Protein AF-A0A2W5KYT0-F1 (afdb_monomer_lite)

Organism: Sphingopyxis macrogoltabida (NCBI:txid33050)

Structure (mmCIF, N/CA/C/O backbone):
data_AF-A0A2W5KYT0-F1
#
_entry.id   AF-A0A2W5KYT0-F1
#
loop_
_atom_site.group_PDB
_atom_site.id
_atom_site.type_symbol
_atom_site.label_atom_id
_atom_site.label_alt_id
_atom_site.label_comp_id
_atom_site.label_asym_id
_atom_site.label_entity_id
_atom_site.label_seq_id
_atom_site.pdbx_PDB_ins_code
_atom_site.Cartn_x
_atom_site.Cartn_y
_atom_site.Cartn_z
_atom_site.occupancy
_atom_site.B_iso_or_equiv
_atom_site.auth_seq_id
_atom_site.auth_comp_id
_atom_site.auth_asym_id
_atom_site.auth_atom_id
_atom_site.pdbx_PDB_model_num
ATOM 1 N N . MET A 1 1 ? 26.209 -39.406 38.732 1.00 32.31 1 MET A N 1
ATOM 2 C CA . MET A 1 1 ? 27.009 -40.165 37.749 1.00 32.31 1 MET A CA 1
ATOM 3 C C . MET A 1 1 ? 26.852 -39.471 36.412 1.00 32.31 1 MET A C 1
ATOM 5 O O . MET A 1 1 ? 25.724 -39.213 36.021 1.00 32.31 1 MET A O 1
ATOM 9 N N . HIS A 1 2 ? 27.964 -39.077 35.798 1.00 31.48 2 HIS A N 1
ATOM 10 C CA . HIS A 1 2 ? 27.999 -38.388 34.511 1.00 31.48 2 HIS A CA 1
ATOM 11 C C . HIS A 1 2 ? 27.674 -39.370 33.378 1.00 31.48 2 HIS A C 1
ATOM 13 O O . HIS A 1 2 ? 28.417 -40.329 33.182 1.00 31.48 2 HIS A O 1
ATOM 19 N N . GLU A 1 3 ? 26.597 -39.130 32.629 1.00 31.33 3 GLU A N 1
ATOM 20 C CA . GLU A 1 3 ? 26.387 -39.776 31.331 1.00 31.33 3 GLU A CA 1
ATOM 21 C C . GLU A 1 3 ? 27.217 -39.036 30.278 1.00 31.33 3 GLU A C 1
ATOM 23 O O . GLU A 1 3 ? 27.096 -37.825 30.094 1.00 31.33 3 GLU A O 1
ATOM 28 N N . GLY A 1 4 ? 28.152 -39.772 29.680 1.00 30.05 4 GLY A N 1
ATOM 29 C CA . GLY A 1 4 ? 29.238 -39.238 28.872 1.00 30.05 4 GLY A CA 1
ATOM 30 C C . GLY A 1 4 ? 28.796 -38.673 27.525 1.00 30.05 4 GLY A C 1
ATOM 31 O O . GLY A 1 4 ? 28.046 -39.300 26.776 1.00 30.05 4 GLY A O 1
ATOM 32 N N . GLU A 1 5 ? 29.363 -37.516 27.182 1.00 26.97 5 GLU A N 1
ATOM 33 C CA . GLU A 1 5 ? 29.444 -37.039 25.805 1.00 26.97 5 GLU A CA 1
ATOM 34 C C . GLU A 1 5 ? 30.121 -38.104 24.928 1.00 26.97 5 GLU A C 1
ATOM 36 O O . GLU A 1 5 ? 31.304 -38.410 25.092 1.00 26.97 5 GLU A O 1
ATOM 41 N N . LYS A 1 6 ? 29.393 -38.647 23.950 1.00 28.86 6 LYS A N 1
ATOM 42 C CA . LYS A 1 6 ? 29.999 -39.381 22.834 1.00 28.86 6 LYS A CA 1
ATOM 43 C C . LYS A 1 6 ? 30.407 -38.368 21.767 1.00 28.86 6 LYS A C 1
ATOM 45 O O . LYS A 1 6 ? 29.551 -37.797 21.097 1.00 28.86 6 LYS A O 1
ATOM 50 N N . ARG A 1 7 ? 31.712 -38.148 21.605 1.00 27.16 7 ARG A N 1
ATOM 51 C CA . ARG A 1 7 ? 32.286 -37.346 20.513 1.00 27.16 7 ARG A CA 1
ATOM 52 C C . ARG A 1 7 ? 32.678 -38.271 19.360 1.00 27.16 7 ARG A C 1
ATOM 54 O O . ARG A 1 7 ? 33.435 -39.216 19.564 1.00 27.16 7 ARG A O 1
ATOM 61 N N . LEU A 1 8 ? 32.163 -38.003 18.160 1.00 29.39 8 LEU A N 1
ATOM 62 C CA . LEU A 1 8 ? 32.587 -38.662 16.923 1.00 29.39 8 LEU A CA 1
ATOM 63 C C . LEU A 1 8 ? 33.730 -37.846 16.304 1.00 29.39 8 LEU A C 1
ATOM 65 O O . LEU A 1 8 ? 33.532 -36.693 15.929 1.00 29.39 8 LEU A O 1
ATOM 69 N N . TYR A 1 9 ? 34.916 -38.442 16.201 1.00 25.81 9 TYR A N 1
ATOM 70 C CA . TYR A 1 9 ? 36.057 -37.861 15.493 1.00 25.81 9 TYR A CA 1
ATOM 71 C C . TYR A 1 9 ? 35.998 -38.255 14.013 1.00 25.81 9 TYR A C 1
ATOM 73 O O . TYR A 1 9 ? 35.858 -39.434 13.692 1.00 25.81 9 TYR A O 1
ATOM 81 N N . LEU A 1 10 ? 36.131 -37.283 13.109 1.00 26.09 10 LEU A N 1
ATOM 82 C CA . LEU A 1 10 ? 36.305 -37.536 11.678 1.00 26.09 10 LEU A CA 1
ATOM 83 C C . LEU A 1 10 ? 37.804 -37.537 11.344 1.00 26.09 10 LEU A C 1
ATOM 85 O O . LEU A 1 10 ? 38.502 -36.557 11.596 1.00 26.09 10 LEU A O 1
ATOM 89 N N . ARG A 1 11 ? 38.285 -38.656 10.791 1.00 25.59 11 ARG A N 1
ATOM 90 C CA . ARG A 1 11 ? 39.634 -38.840 10.233 1.00 25.59 11 ARG A CA 1
ATOM 91 C C . ARG A 1 11 ? 39.599 -38.516 8.734 1.00 25.59 11 ARG A C 1
ATOM 93 O O . ARG A 1 11 ? 38.620 -38.844 8.066 1.00 25.59 11 ARG A O 1
ATOM 100 N N . THR A 1 12 ? 40.644 -37.872 8.220 1.00 29.53 12 THR A N 1
ATOM 101 C CA . THR A 1 12 ? 40.813 -37.529 6.799 1.00 29.53 12 THR A CA 1
ATOM 102 C C . THR A 1 12 ? 41.016 -38.783 5.946 1.00 29.53 12 THR A C 1
ATOM 104 O O . THR A 1 12 ? 41.736 -39.701 6.337 1.00 29.53 12 THR A O 1
ATOM 107 N N . ALA A 1 13 ? 40.362 -38.829 4.786 1.00 31.38 13 ALA A N 1
ATOM 108 C CA . ALA A 1 13 ? 40.536 -39.883 3.798 1.00 31.38 13 ALA A CA 1
ATOM 109 C C . ALA A 1 13 ? 41.754 -39.561 2.925 1.00 31.38 13 ALA A C 1
ATOM 111 O O . ALA A 1 13 ? 41.618 -38.838 1.953 1.00 31.38 13 ALA A O 1
ATOM 112 N N . ASP A 1 14 ? 42.914 -40.091 3.305 1.00 40.00 14 ASP A N 1
ATOM 113 C CA . ASP A 1 14 ? 44.027 -40.399 2.401 1.00 40.00 14 ASP A CA 1
ATOM 114 C C . ASP A 1 14 ? 44.717 -41.666 2.932 1.00 40.00 14 ASP A C 1
ATOM 116 O O . ASP A 1 14 ? 45.727 -41.612 3.631 1.00 40.00 14 ASP A O 1
ATOM 120 N N . ALA A 1 15 ? 44.111 -42.828 2.677 1.00 29.52 15 ALA A N 1
ATOM 121 C CA . ALA A 1 15 ? 44.774 -44.132 2.743 1.00 29.52 15 ALA A CA 1
ATOM 122 C C . ALA A 1 15 ? 43.960 -45.165 1.936 1.00 29.52 15 ALA A C 1
ATOM 124 O O . ALA A 1 15 ? 42.730 -45.164 2.036 1.00 29.52 15 ALA A O 1
ATOM 125 N N . PRO A 1 16 ? 44.605 -46.029 1.131 1.00 30.41 16 PRO A N 1
ATOM 126 C CA . PRO A 1 16 ? 43.914 -46.993 0.285 1.00 30.41 16 PRO A CA 1
ATOM 127 C C . PRO A 1 16 ? 43.321 -48.155 1.093 1.00 30.41 16 PRO A C 1
ATOM 129 O O . PRO A 1 16 ? 43.806 -48.518 2.164 1.00 30.41 16 PRO A O 1
ATOM 132 N N . PHE A 1 17 ? 42.253 -48.714 0.526 1.00 27.66 17 PHE A N 1
ATOM 133 C CA . PHE A 1 17 ? 41.455 -49.843 1.005 1.00 27.66 17 PHE A CA 1
ATOM 134 C C . PHE A 1 17 ? 42.296 -51.080 1.370 1.00 27.66 17 PHE A C 1
ATOM 136 O O . PHE A 1 17 ? 43.149 -51.498 0.590 1.00 27.66 17 PHE A O 1
ATOM 143 N N . TYR A 1 18 ? 41.948 -51.728 2.485 1.00 27.05 18 TYR A N 1
ATOM 144 C CA . TYR A 1 18 ? 41.987 -53.186 2.605 1.00 27.05 18 TYR A CA 1
ATOM 145 C C . TYR A 1 18 ? 40.593 -53.652 3.032 1.00 27.05 18 TYR A C 1
ATOM 147 O O . TYR A 1 18 ? 40.030 -53.156 4.007 1.00 27.05 18 TYR A O 1
ATOM 155 N N . GLU A 1 19 ? 40.034 -54.544 2.222 1.00 33.62 19 GLU A N 1
ATOM 156 C CA . GLU A 1 19 ? 38.823 -55.318 2.475 1.00 33.62 19 GLU A CA 1
ATOM 157 C C . GLU A 1 19 ? 39.020 -56.188 3.724 1.00 33.62 19 GLU A C 1
ATOM 159 O O . GLU A 1 19 ? 40.029 -56.884 3.820 1.00 33.62 19 GLU A O 1
ATOM 164 N N . ASP A 1 20 ? 38.049 -56.201 4.638 1.00 28.62 20 ASP A N 1
ATOM 165 C CA . ASP A 1 20 ? 37.753 -57.428 5.375 1.00 28.62 20 ASP A CA 1
ATOM 166 C C . ASP A 1 20 ? 36.258 -57.512 5.698 1.00 28.62 20 ASP A C 1
ATOM 168 O O . ASP A 1 20 ? 35.606 -56.524 6.052 1.00 28.62 20 ASP A O 1
ATOM 172 N N . GLN A 1 21 ? 35.721 -58.703 5.467 1.00 32.75 21 GLN A N 1
ATOM 173 C CA . GLN A 1 21 ? 34.308 -59.040 5.491 1.00 32.75 21 GLN A CA 1
ATOM 174 C C . GLN A 1 21 ? 33.779 -59.195 6.920 1.00 32.75 21 GLN A C 1
ATOM 176 O O . GLN A 1 21 ? 34.480 -59.624 7.832 1.00 32.75 21 GLN A O 1
ATOM 181 N N . GLY A 1 22 ? 32.483 -58.933 7.085 1.00 27.25 22 GLY A N 1
ATOM 182 C CA . GLY A 1 22 ? 31.738 -59.290 8.286 1.00 27.25 22 GLY A CA 1
ATOM 183 C C . GLY A 1 22 ? 30.246 -59.034 8.112 1.00 27.25 22 GLY A C 1
ATOM 184 O O . GLY A 1 22 ? 29.781 -57.924 8.351 1.00 27.25 22 GLY A O 1
ATOM 185 N N . ASP A 1 23 ? 29.538 -60.074 7.665 1.00 30.06 23 ASP A N 1
ATOM 186 C CA . ASP A 1 23 ? 28.097 -60.347 7.818 1.00 30.06 23 ASP A CA 1
ATOM 187 C C . ASP A 1 23 ? 27.437 -59.650 9.032 1.00 30.06 23 ASP A C 1
ATOM 189 O O . ASP A 1 23 ? 28.045 -59.514 10.087 1.00 30.06 23 ASP A O 1
ATOM 193 N N . ALA A 1 24 ? 26.160 -59.274 9.075 1.00 29.91 24 ALA A N 1
ATOM 194 C CA . ALA A 1 24 ? 25.013 -59.407 8.192 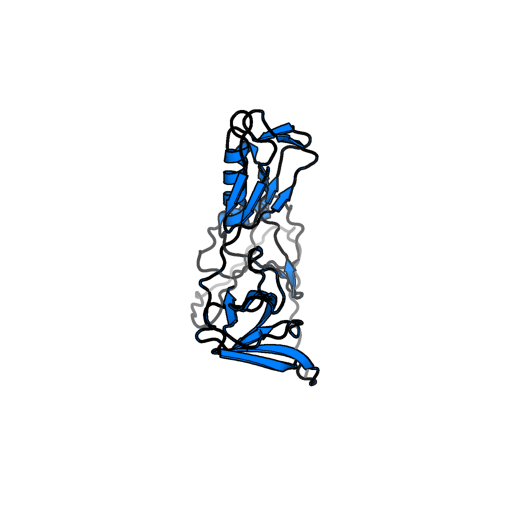1.00 29.91 24 ALA A CA 1
ATOM 195 C C . ALA A 1 24 ? 23.853 -58.599 8.828 1.00 29.91 24 ALA A C 1
ATOM 197 O O . ALA A 1 24 ? 23.918 -58.185 9.985 1.00 29.91 24 ALA A O 1
ATOM 198 N N . ALA A 1 25 ? 22.745 -58.524 8.089 1.00 26.77 25 ALA A N 1
ATOM 199 C CA . ALA A 1 25 ? 21.367 -58.473 8.592 1.00 26.77 25 ALA A CA 1
ATOM 200 C C . ALA A 1 25 ? 20.671 -57.105 8.812 1.00 26.77 25 ALA A C 1
ATOM 202 O O . ALA A 1 25 ? 20.792 -56.440 9.835 1.00 26.77 25 ALA A O 1
ATOM 203 N N . ALA A 1 26 ? 19.753 -56.870 7.865 1.00 26.73 26 ALA A N 1
ATOM 204 C CA . ALA A 1 26 ? 18.414 -56.282 7.981 1.00 26.73 26 ALA A CA 1
ATOM 205 C C . ALA A 1 26 ? 18.235 -54.743 7.907 1.00 26.73 26 ALA A C 1
ATOM 207 O O . ALA A 1 26 ? 18.820 -53.992 8.686 1.00 26.73 26 ALA A O 1
ATOM 208 N N . PRO A 1 27 ? 17.331 -54.257 7.022 1.00 29.00 27 PRO A N 1
ATOM 209 C CA . PRO A 1 27 ? 16.910 -52.862 7.002 1.00 29.00 27 PRO A CA 1
ATOM 210 C C . PRO A 1 27 ? 16.001 -52.580 8.203 1.00 29.00 27 PRO A C 1
ATOM 212 O O . PRO A 1 27 ? 14.931 -53.174 8.351 1.00 29.00 27 PRO A O 1
ATOM 215 N N . VAL A 1 28 ? 16.403 -51.644 9.062 1.00 26.00 28 VAL A N 1
ATOM 216 C CA . VAL A 1 28 ? 15.528 -51.134 10.121 1.00 26.00 28 VAL A CA 1
ATOM 217 C C . VAL A 1 28 ? 14.474 -50.243 9.474 1.00 26.00 28 VAL A C 1
ATOM 219 O O . VAL A 1 28 ? 14.723 -49.083 9.158 1.00 26.00 28 VAL A O 1
ATOM 222 N N . ASN A 1 29 ? 13.281 -50.797 9.279 1.00 32.94 29 ASN A N 1
ATOM 223 C CA . ASN A 1 29 ? 12.092 -50.035 8.933 1.00 32.94 29 ASN A CA 1
ATOM 224 C C . ASN A 1 29 ? 11.330 -49.720 10.229 1.00 32.94 29 ASN A C 1
ATOM 226 O O . ASN A 1 29 ? 10.859 -50.634 10.905 1.00 32.94 29 ASN A O 1
ATOM 230 N N . LYS A 1 30 ? 11.218 -48.438 10.594 1.00 27.50 30 LYS A N 1
ATOM 231 C CA . LYS A 1 30 ? 10.297 -47.958 11.636 1.00 27.50 30 LYS A CA 1
ATOM 232 C C . LYS A 1 30 ? 9.805 -46.551 11.298 1.00 27.50 30 LYS A C 1
ATOM 234 O O . LYS A 1 30 ? 10.481 -45.556 11.539 1.00 27.50 30 LYS A O 1
ATOM 239 N N . SER A 1 31 ? 8.582 -46.481 10.783 1.00 30.78 31 SER A N 1
ATOM 240 C CA . SER A 1 31 ? 7.698 -45.328 10.952 1.00 30.78 31 SER A CA 1
ATOM 241 C C . SER A 1 31 ? 7.376 -45.142 12.441 1.00 30.78 31 SER A C 1
ATOM 243 O O . SER A 1 31 ? 7.154 -46.144 13.117 1.00 30.78 31 SER A O 1
ATOM 245 N N . THR A 1 32 ? 7.337 -43.912 12.969 1.00 26.42 32 THR A N 1
ATOM 246 C CA . THR A 1 32 ? 6.133 -43.184 13.456 1.00 26.42 32 THR A CA 1
ATOM 247 C C . THR A 1 32 ? 6.561 -41.838 14.094 1.00 26.42 32 THR A C 1
ATOM 249 O O . THR A 1 32 ? 7.476 -41.811 14.905 1.00 26.42 32 THR A O 1
ATOM 252 N N . PHE A 1 33 ? 5.849 -40.757 13.740 1.00 22.47 33 PHE A N 1
ATOM 253 C CA . PHE A 1 33 ? 5.864 -39.370 14.259 1.00 22.47 33 PHE A CA 1
ATOM 254 C C . PHE A 1 33 ? 7.103 -38.462 14.073 1.00 22.47 33 PHE A C 1
ATOM 256 O O . PHE A 1 33 ? 8.128 -38.609 14.723 1.00 22.47 33 PHE A O 1
ATOM 263 N N . GLY A 1 34 ? 6.879 -37.377 13.310 1.00 26.47 34 GLY A N 1
ATOM 264 C CA . GLY A 1 34 ? 7.325 -36.027 13.679 1.00 26.47 34 GLY A CA 1
ATOM 265 C C . GLY A 1 34 ? 8.578 -35.483 12.989 1.00 26.47 34 GLY A C 1
ATOM 266 O O . GLY A 1 34 ? 9.646 -35.468 13.581 1.00 26.47 34 GLY A O 1
ATOM 267 N N . THR A 1 35 ? 8.406 -34.864 11.816 1.00 32.81 35 THR A N 1
ATOM 268 C CA . THR A 1 35 ? 9.432 -34.073 11.095 1.00 32.81 35 THR A CA 1
ATOM 269 C C . THR A 1 35 ? 10.589 -34.917 10.543 1.00 32.81 35 THR A C 1
ATOM 271 O O . THR A 1 35 ? 11.544 -35.235 11.242 1.00 32.81 35 THR A O 1
ATOM 274 N N . GLN A 1 36 ? 10.526 -35.258 9.255 1.00 29.00 36 GLN A N 1
ATOM 275 C CA . GLN A 1 36 ? 11.673 -35.837 8.554 1.00 29.00 36 GLN A CA 1
ATOM 276 C C . GLN A 1 36 ? 12.755 -34.761 8.394 1.00 29.00 36 GLN A C 1
ATOM 278 O O . GLN A 1 36 ? 12.530 -33.740 7.746 1.00 29.00 36 GLN A O 1
ATOM 283 N N . TYR A 1 37 ? 13.918 -34.982 9.004 1.00 32.19 37 TYR A N 1
ATOM 284 C CA . TYR A 1 37 ? 15.132 -34.220 8.731 1.00 32.19 37 TYR A CA 1
ATOM 285 C C . TYR A 1 37 ? 15.967 -35.015 7.729 1.00 32.19 37 TYR A C 1
ATOM 287 O O . TYR A 1 37 ? 16.336 -36.158 8.000 1.00 32.19 37 TYR A O 1
ATOM 295 N N . LEU A 1 38 ? 16.246 -34.429 6.565 1.00 33.97 38 LEU A N 1
ATOM 296 C CA . LEU A 1 38 ? 17.167 -35.014 5.596 1.00 33.97 38 LEU A CA 1
ATOM 297 C C . LEU A 1 38 ? 18.594 -34.591 5.969 1.00 33.97 38 LEU A C 1
ATOM 299 O O . LEU A 1 38 ? 18.899 -33.400 5.981 1.00 33.97 38 LEU A O 1
ATOM 303 N N . TYR A 1 39 ? 19.462 -35.557 6.259 1.00 30.97 39 TYR A N 1
ATOM 304 C CA . TYR A 1 39 ? 20.903 -35.344 6.383 1.00 30.97 39 TYR A CA 1
ATOM 305 C C . TYR A 1 39 ? 21.570 -35.962 5.150 1.00 30.97 39 TYR A C 1
ATOM 307 O O . TYR A 1 39 ? 21.605 -37.185 5.033 1.00 30.97 39 TYR A O 1
ATOM 315 N N . SER A 1 40 ? 22.077 -35.153 4.213 1.00 33.00 40 SER A N 1
ATOM 316 C CA . SER A 1 40 ? 22.863 -35.659 3.075 1.00 33.00 40 SER A CA 1
ATOM 317 C C . SER A 1 40 ? 24.342 -35.302 3.225 1.00 33.00 40 SER A C 1
ATOM 319 O O . SER A 1 40 ? 24.689 -34.139 3.420 1.00 33.00 40 SER A O 1
ATOM 321 N N . ARG A 1 41 ? 25.211 -36.316 3.116 1.00 34.38 41 ARG A N 1
ATOM 322 C CA . ARG A 1 41 ? 26.685 -36.240 3.184 1.00 34.38 41 ARG A CA 1
ATOM 323 C C . ARG A 1 41 ? 27.339 -36.181 1.790 1.00 34.38 41 ARG A C 1
ATOM 325 O O . ARG A 1 41 ? 28.524 -36.451 1.658 1.00 34.38 41 ARG A O 1
ATOM 332 N N . GLU A 1 42 ? 26.584 -35.859 0.747 1.00 29.39 42 GLU A N 1
ATOM 333 C CA . GLU A 1 42 ? 27.080 -35.863 -0.632 1.00 29.39 42 GLU A CA 1
ATOM 334 C C . GLU A 1 42 ? 26.910 -34.482 -1.256 1.00 29.39 42 GLU A C 1
ATOM 336 O O . GLU A 1 42 ? 25.901 -33.809 -1.031 1.00 29.39 42 GLU A O 1
ATOM 341 N N . THR A 1 43 ? 27.923 -34.064 -2.014 1.00 32.69 43 THR A N 1
ATOM 342 C CA . THR A 1 43 ? 27.903 -32.913 -2.917 1.00 32.69 43 THR A CA 1
ATOM 343 C C . THR A 1 43 ? 26.581 -32.936 -3.677 1.00 32.69 43 THR A C 1
ATOM 345 O O . THR A 1 43 ? 26.276 -33.928 -4.336 1.00 32.69 43 THR A O 1
ATOM 348 N N . ALA A 1 44 ? 25.753 -31.903 -3.517 1.00 33.69 44 ALA A N 1
ATOM 349 C CA . ALA A 1 44 ? 24.377 -31.892 -4.002 1.00 33.69 44 ALA A CA 1
ATOM 350 C C . ALA A 1 44 ? 24.314 -31.748 -5.533 1.00 33.69 44 ALA A C 1
ATOM 352 O O . ALA A 1 44 ? 23.872 -30.730 -6.054 1.00 33.69 44 ALA A O 1
ATOM 353 N N . SER A 1 45 ? 24.729 -32.775 -6.271 1.00 28.39 45 SER A N 1
ATOM 354 C CA . SER A 1 45 ? 24.382 -32.930 -7.676 1.00 28.39 45 SER A CA 1
ATOM 355 C C . SER A 1 45 ? 23.010 -33.611 -7.775 1.00 28.39 45 SER A C 1
ATOM 357 O O . SER A 1 45 ? 22.841 -34.817 -7.617 1.00 28.39 45 SER A O 1
ATOM 359 N N . SER A 1 46 ? 21.984 -32.800 -8.038 1.00 31.64 46 SER A N 1
ATOM 360 C CA . SER A 1 46 ? 20.705 -33.215 -8.642 1.00 31.64 46 SER A CA 1
ATOM 361 C 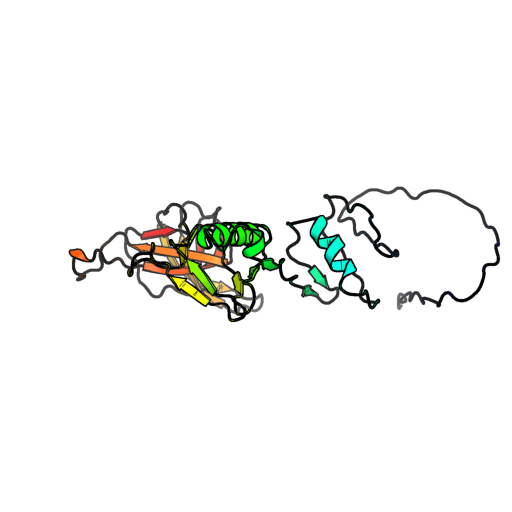C . SER A 1 46 ? 19.908 -34.362 -7.985 1.00 31.64 46 SER A C 1
ATOM 363 O O . SER A 1 46 ? 19.314 -35.175 -8.691 1.00 31.64 46 SER A O 1
ATOM 365 N N . ARG A 1 47 ? 19.795 -34.434 -6.652 1.00 32.91 47 ARG A N 1
ATOM 366 C CA . ARG A 1 47 ? 18.706 -35.228 -6.045 1.00 32.91 47 ARG A CA 1
ATOM 367 C C . ARG A 1 47 ? 17.450 -34.374 -5.906 1.00 32.91 47 ARG A C 1
ATOM 369 O O . ARG A 1 47 ? 17.467 -33.356 -5.222 1.00 32.91 47 ARG A O 1
ATOM 376 N N . ALA A 1 48 ? 16.370 -34.808 -6.555 1.00 32.72 48 ALA A N 1
ATOM 377 C CA . ALA A 1 48 ? 15.037 -34.238 -6.407 1.00 32.72 48 ALA A CA 1
ATOM 378 C C . ALA A 1 48 ? 14.640 -34.241 -4.921 1.00 32.72 48 ALA A C 1
ATOM 380 O O . ALA A 1 48 ? 14.462 -35.298 -4.316 1.00 32.72 48 ALA A O 1
ATOM 381 N N . ILE A 1 49 ? 14.562 -33.051 -4.326 1.00 39.44 49 ILE A N 1
ATOM 382 C CA . ILE A 1 49 ? 14.068 -32.863 -2.963 1.00 39.44 49 ILE A CA 1
ATOM 383 C C . ILE A 1 49 ? 12.544 -32.939 -3.042 1.00 39.44 49 ILE A C 1
ATOM 385 O O . ILE A 1 49 ? 11.921 -32.203 -3.805 1.00 39.44 49 ILE A O 1
ATOM 389 N N . ASP A 1 50 ? 11.951 -33.856 -2.282 1.00 37.50 50 ASP A N 1
ATOM 390 C CA . ASP A 1 50 ? 10.503 -34.028 -2.211 1.00 37.50 50 ASP A CA 1
ATOM 391 C C . ASP A 1 50 ? 9.816 -32.727 -1.750 1.00 37.50 50 ASP A C 1
ATOM 393 O O . ASP A 1 50 ? 10.188 -32.124 -0.741 1.00 37.50 50 ASP A O 1
ATOM 397 N N . SER A 1 51 ? 8.772 -32.331 -2.480 1.00 39.34 51 SER A N 1
ATOM 398 C CA . SER A 1 51 ? 7.846 -31.232 -2.173 1.00 39.34 51 SER A CA 1
ATOM 399 C C . SER A 1 51 ? 7.249 -31.254 -0.753 1.00 39.34 51 SER A C 1
ATOM 401 O O . SER A 1 51 ? 6.754 -30.232 -0.275 1.00 39.34 51 SER A O 1
ATOM 403 N N . SER A 1 52 ? 7.292 -32.396 -0.059 1.00 35.56 52 SER A N 1
ATOM 404 C CA . SER A 1 52 ? 6.825 -32.551 1.322 1.00 35.56 52 SER A CA 1
ATOM 405 C C . SER A 1 52 ? 7.802 -32.013 2.387 1.00 35.56 52 SER A C 1
ATOM 407 O O . SER A 1 52 ? 7.417 -31.823 3.549 1.00 35.56 52 SER A O 1
ATOM 409 N N . ILE A 1 53 ? 9.056 -31.722 2.018 1.00 40.91 53 ILE A N 1
ATOM 410 C CA . ILE A 1 53 ? 10.116 -31.314 2.948 1.00 40.91 53 ILE A CA 1
ATOM 411 C C . ILE A 1 53 ? 9.974 -29.829 3.307 1.00 40.91 53 ILE A C 1
ATOM 413 O O . ILE A 1 53 ? 10.190 -28.932 2.498 1.00 40.91 53 ILE A O 1
ATOM 417 N N . LYS A 1 54 ? 9.642 -29.553 4.575 1.00 34.72 54 LYS A N 1
ATOM 418 C CA . LYS A 1 54 ? 9.406 -28.187 5.088 1.00 34.72 54 LYS A CA 1
ATOM 419 C C . LYS A 1 54 ? 10.642 -27.495 5.674 1.00 34.72 54 LYS A C 1
ATOM 421 O O . LYS A 1 54 ? 10.566 -26.306 5.983 1.00 34.72 54 LYS A O 1
ATOM 426 N N . ARG A 1 55 ? 11.742 -28.218 5.920 1.00 35.38 55 ARG A N 1
ATOM 427 C CA . ARG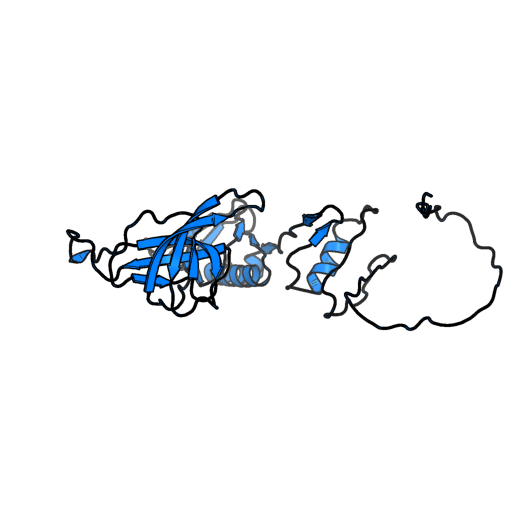 A 1 55 ? 12.967 -27.690 6.554 1.00 35.38 55 ARG A CA 1
ATOM 428 C C . ARG A 1 55 ? 14.206 -28.433 6.055 1.00 35.38 55 ARG A C 1
ATOM 430 O O . ARG A 1 55 ? 14.230 -29.658 6.089 1.00 35.38 55 ARG A O 1
ATOM 437 N N . VAL A 1 56 ? 15.242 -27.685 5.679 1.00 39.06 56 VAL A N 1
ATOM 438 C CA . VAL A 1 56 ? 16.583 -28.203 5.368 1.00 39.06 56 VAL A CA 1
ATOM 439 C C . VAL A 1 56 ? 17.543 -27.663 6.424 1.00 39.06 56 VAL A C 1
ATOM 441 O O . VAL A 1 56 ? 17.598 -26.451 6.640 1.00 39.06 56 VAL A O 1
ATOM 444 N N . LEU A 1 57 ? 18.258 -28.550 7.119 1.00 37.03 57 LEU A N 1
ATOM 445 C CA . LEU A 1 57 ? 19.287 -28.169 8.087 1.00 37.03 57 LEU A CA 1
ATOM 446 C C . LEU A 1 57 ? 20.648 -28.209 7.383 1.00 37.03 57 LEU A C 1
ATOM 448 O O . LEU A 1 57 ? 21.089 -29.273 6.956 1.00 37.03 57 LEU A O 1
ATOM 452 N N . LEU A 1 58 ? 21.311 -27.059 7.261 1.00 38.88 58 LEU A N 1
ATOM 453 C CA . LEU A 1 58 ? 22.689 -26.987 6.778 1.00 38.88 58 LEU A CA 1
ATOM 454 C C . LEU A 1 58 ? 23.619 -26.983 7.993 1.00 38.88 58 LEU A C 1
ATOM 456 O O . LEU A 1 58 ? 23.527 -26.100 8.846 1.00 38.88 58 LEU A O 1
ATOM 460 N N . THR A 1 59 ? 24.482 -27.991 8.098 1.00 34.25 59 THR A N 1
ATOM 461 C CA . THR A 1 59 ? 25.462 -28.092 9.188 1.00 34.25 59 THR A CA 1
ATOM 462 C C . THR A 1 59 ? 26.712 -27.303 8.797 1.00 34.25 59 THR A C 1
ATOM 464 O O . THR A 1 59 ? 27.313 -27.586 7.762 1.00 34.25 59 THR A O 1
ATOM 467 N N . GLU A 1 60 ? 27.087 -26.296 9.591 1.00 32.03 60 GLU A N 1
ATOM 468 C CA . GLU A 1 60 ? 28.298 -25.496 9.369 1.00 32.03 60 GLU A CA 1
ATOM 469 C C . GLU A 1 60 ? 29.542 -26.387 9.483 1.00 32.03 60 GLU A C 1
ATOM 471 O O . GLU A 1 60 ? 29.778 -27.022 10.510 1.00 32.03 60 GLU A O 1
ATOM 476 N N . GLY A 1 61 ? 30.330 -26.449 8.410 1.00 28.14 61 GLY A N 1
ATOM 477 C CA . GLY A 1 61 ? 31.565 -27.233 8.392 1.00 28.14 61 GLY A CA 1
ATOM 478 C C . GLY A 1 61 ? 32.330 -27.263 7.070 1.00 28.14 61 GLY A C 1
ATOM 479 O O . GLY A 1 61 ? 33.432 -27.796 7.049 1.00 28.14 61 GLY A O 1
ATOM 480 N N . PHE A 1 62 ? 31.810 -26.687 5.980 1.00 29.78 62 PHE A N 1
ATOM 481 C CA . PHE A 1 62 ? 32.491 -26.728 4.684 1.00 29.78 62 PHE A CA 1
ATOM 482 C C . PHE A 1 62 ? 32.458 -25.373 3.969 1.00 29.78 62 PHE A C 1
ATOM 484 O O . PHE A 1 62 ? 31.408 -24.726 3.955 1.00 29.78 62 PHE A O 1
ATOM 491 N N . PRO A 1 63 ? 33.569 -24.949 3.335 1.00 32.12 63 PRO A N 1
ATOM 492 C CA . PRO A 1 63 ? 33.558 -23.847 2.390 1.00 32.12 63 PRO A CA 1
ATOM 493 C C . PRO A 1 63 ? 32.908 -24.355 1.098 1.00 32.12 63 PRO A C 1
ATOM 495 O O . PRO A 1 63 ? 33.587 -24.774 0.165 1.00 32.12 63 PRO A O 1
ATOM 498 N N . ALA A 1 64 ? 31.577 -24.399 1.060 1.00 34.59 64 ALA A N 1
ATOM 499 C CA . ALA A 1 64 ? 30.876 -24.597 -0.198 1.00 34.59 64 ALA A CA 1
ATOM 500 C C . ALA A 1 64 ? 31.058 -23.325 -1.036 1.00 34.59 64 ALA A C 1
ATOM 502 O O . ALA A 1 64 ? 30.746 -22.226 -0.576 1.00 34.59 64 ALA A O 1
ATOM 503 N N . TYR A 1 65 ? 31.601 -23.477 -2.244 1.00 30.91 65 TYR A N 1
ATOM 504 C CA . TYR A 1 65 ? 31.622 -22.414 -3.242 1.00 30.91 65 TYR A CA 1
ATOM 505 C C . TYR A 1 65 ? 30.186 -21.910 -3.450 1.00 30.91 65 TYR A C 1
ATOM 507 O O . TYR A 1 65 ? 29.266 -22.682 -3.724 1.00 30.91 65 TYR A O 1
ATOM 515 N N . TYR A 1 66 ? 30.005 -20.608 -3.238 1.00 34.50 66 TYR A N 1
ATOM 516 C CA . TYR A 1 66 ? 28.713 -19.956 -3.017 1.00 34.50 66 TYR A CA 1
ATOM 517 C C . TYR A 1 66 ? 27.773 -19.956 -4.239 1.00 34.50 66 TYR A C 1
ATOM 519 O O . TYR A 1 66 ? 26.579 -19.705 -4.073 1.00 34.50 66 TYR A O 1
ATOM 527 N N . ASP A 1 67 ? 28.270 -20.290 -5.432 1.00 30.83 67 ASP A N 1
ATOM 528 C CA . ASP A 1 67 ? 27.498 -20.211 -6.679 1.00 30.83 67 ASP A CA 1
ATOM 529 C C . ASP A 1 67 ? 26.639 -21.459 -6.960 1.00 30.83 67 ASP A C 1
ATOM 531 O O . ASP A 1 67 ? 25.536 -21.345 -7.497 1.00 30.83 67 ASP A O 1
ATOM 535 N N . GLU A 1 68 ? 27.063 -22.657 -6.543 1.00 31.48 68 GLU A N 1
ATOM 536 C CA . GLU A 1 68 ? 26.332 -23.893 -6.876 1.00 31.48 68 GLU A CA 1
ATOM 537 C C . GLU A 1 68 ? 25.162 -24.171 -5.920 1.00 31.48 68 GLU A C 1
ATOM 539 O O . GLU A 1 68 ? 24.088 -24.594 -6.357 1.00 31.48 68 GLU A O 1
ATOM 544 N N . VAL A 1 69 ? 25.308 -23.847 -4.629 1.00 33.75 69 VAL A N 1
ATOM 545 C CA . VAL A 1 69 ? 24.252 -24.050 -3.613 1.00 33.75 69 VAL A CA 1
ATOM 546 C C . VAL A 1 69 ? 23.065 -23.106 -3.833 1.00 33.75 69 VAL A C 1
ATOM 548 O O . VAL A 1 69 ? 21.922 -23.484 -3.574 1.00 33.75 69 VAL A O 1
ATOM 551 N N . GLY A 1 70 ? 23.309 -21.903 -4.366 1.00 34.22 70 GLY A N 1
ATOM 552 C CA . GLY A 1 70 ? 22.245 -20.973 -4.743 1.00 34.22 70 GLY A CA 1
ATOM 553 C C . GLY A 1 70 ? 21.322 -21.580 -5.800 1.00 34.22 70 GLY A C 1
ATOM 554 O O . GLY A 1 70 ? 20.107 -21.618 -5.611 1.00 34.22 70 GLY A O 1
ATOM 555 N N . SER A 1 71 ? 21.893 -22.133 -6.873 1.00 33.50 71 SER A N 1
ATOM 556 C CA . SER A 1 71 ? 21.134 -22.633 -8.029 1.00 33.50 71 SER A CA 1
ATOM 557 C C . SER A 1 71 ? 20.190 -23.805 -7.710 1.00 33.50 71 SER A C 1
ATOM 559 O O . SER A 1 71 ? 19.076 -23.863 -8.236 1.00 33.50 71 SER A O 1
ATOM 561 N N . VAL A 1 72 ? 20.582 -24.707 -6.800 1.00 35.75 72 VAL A N 1
ATOM 562 C CA . VAL A 1 72 ? 19.779 -25.888 -6.430 1.00 35.75 72 VAL A CA 1
ATOM 563 C C . VAL A 1 72 ? 18.577 -25.508 -5.553 1.00 35.75 72 VAL A C 1
ATOM 565 O O . VAL A 1 72 ? 17.532 -26.150 -5.629 1.00 35.75 72 VAL A O 1
ATOM 568 N N . ILE A 1 73 ? 18.678 -24.434 -4.762 1.00 38.50 73 ILE A N 1
ATOM 569 C CA . ILE A 1 73 ? 17.599 -23.978 -3.869 1.00 38.50 73 ILE A CA 1
ATOM 570 C C . ILE A 1 73 ? 16.556 -23.140 -4.629 1.00 38.50 73 ILE A C 1
ATOM 572 O O . ILE A 1 73 ? 15.364 -23.244 -4.333 1.00 38.50 73 ILE A O 1
ATOM 576 N N . TYR A 1 74 ? 16.965 -22.370 -5.646 1.00 35.19 74 TYR A N 1
ATOM 577 C CA . TYR A 1 74 ? 16.043 -21.546 -6.445 1.00 35.19 74 TYR A CA 1
ATOM 578 C C . TYR A 1 74 ? 15.034 -22.363 -7.266 1.00 35.19 74 TYR A C 1
ATOM 580 O O . TYR A 1 74 ? 13.900 -21.922 -7.435 1.00 35.19 74 TYR A O 1
ATOM 588 N N . ASN A 1 75 ? 15.410 -23.555 -7.742 1.00 36.56 75 ASN A N 1
ATOM 589 C CA . ASN A 1 75 ? 14.552 -24.356 -8.625 1.00 36.56 75 ASN A CA 1
ATOM 590 C C . ASN A 1 75 ? 13.494 -25.200 -7.901 1.00 36.56 75 ASN A C 1
ATOM 592 O O . ASN A 1 75 ? 12.654 -25.796 -8.574 1.00 36.56 75 ASN A O 1
ATOM 596 N N . LEU A 1 76 ? 13.516 -25.283 -6.564 1.00 36.06 76 LEU A N 1
ATOM 597 C CA . LEU A 1 76 ? 12.682 -26.255 -5.851 1.00 36.06 76 LEU A CA 1
ATOM 598 C C . LEU A 1 76 ? 11.515 -25.676 -5.045 1.00 36.06 76 LEU A C 1
ATOM 600 O O . LEU A 1 76 ? 10.503 -26.363 -4.980 1.00 36.06 76 LEU A O 1
ATOM 604 N N . LEU A 1 77 ? 11.541 -24.454 -4.496 1.00 37.94 77 LEU A N 1
ATOM 605 C CA . LEU A 1 77 ? 10.404 -23.949 -3.696 1.00 37.94 77 LEU A CA 1
ATOM 606 C C . LEU A 1 77 ? 10.324 -22.400 -3.664 1.00 37.94 77 LEU A C 1
ATOM 608 O O . LEU A 1 77 ? 11.099 -21.783 -2.935 1.00 37.94 77 LEU A O 1
ATOM 612 N N . PRO A 1 78 ? 9.330 -21.744 -4.305 1.00 42.97 78 PRO A N 1
ATOM 613 C CA . PRO A 1 78 ? 9.044 -20.313 -4.090 1.00 42.97 78 PRO A CA 1
ATOM 614 C C . PRO A 1 78 ? 8.476 -19.993 -2.687 1.00 42.97 78 PRO A C 1
ATOM 616 O O . PRO A 1 78 ? 8.179 -18.844 -2.371 1.00 42.97 78 PRO A O 1
ATOM 619 N N . THR A 1 79 ? 8.308 -20.995 -1.818 1.00 39.34 79 THR A N 1
ATOM 620 C CA . THR A 1 79 ? 7.590 -20.895 -0.534 1.00 39.34 79 THR A CA 1
ATOM 621 C C . THR A 1 79 ? 8.476 -20.925 0.717 1.00 39.34 79 THR A C 1
ATOM 623 O O . THR A 1 79 ? 7.976 -20.678 1.818 1.00 39.34 79 THR A O 1
ATOM 626 N N . LEU A 1 80 ? 9.788 -21.171 0.607 1.00 39.62 80 LEU A N 1
ATOM 627 C CA . LEU A 1 80 ? 10.694 -21.172 1.764 1.00 39.62 80 LEU A CA 1
ATOM 628 C C . LEU A 1 80 ? 11.216 -19.760 2.068 1.00 39.62 80 LEU A C 1
ATOM 630 O O . LEU A 1 80 ? 12.176 -19.281 1.480 1.00 39.62 80 LEU A O 1
ATOM 634 N N . THR A 1 81 ? 10.589 -19.087 3.034 1.00 39.00 81 THR A N 1
ATOM 635 C CA . THR A 1 81 ? 10.896 -17.687 3.388 1.00 39.00 81 THR A CA 1
ATOM 636 C C . THR A 1 81 ? 11.921 -17.518 4.517 1.00 39.00 81 THR A C 1
ATOM 638 O O . THR A 1 81 ? 12.289 -16.383 4.825 1.00 39.00 81 THR A O 1
ATOM 641 N N . ARG A 1 82 ? 12.355 -18.590 5.206 1.00 39.78 82 ARG A N 1
ATOM 642 C CA . ARG A 1 82 ? 13.241 -18.480 6.387 1.00 39.78 82 ARG A CA 1
ATOM 643 C C . ARG A 1 82 ? 14.162 -19.685 6.570 1.00 39.78 82 ARG A C 1
ATOM 645 O O . ARG A 1 82 ? 13.681 -20.797 6.772 1.00 39.78 82 ARG A O 1
ATOM 652 N N . PHE A 1 83 ? 15.464 -19.419 6.656 1.00 45.78 83 PHE A N 1
ATOM 653 C CA . PHE A 1 83 ? 16.466 -20.361 7.153 1.00 45.78 83 PHE A CA 1
ATOM 654 C C . PHE A 1 83 ? 16.864 -19.957 8.576 1.00 45.78 83 PHE A C 1
ATOM 656 O O . PHE A 1 83 ? 17.112 -18.781 8.850 1.00 45.78 83 PHE A O 1
ATOM 663 N N . MET A 1 84 ? 16.889 -20.916 9.501 1.00 35.47 84 MET A N 1
ATOM 664 C CA . MET A 1 84 ? 17.468 -20.726 10.833 1.00 35.47 84 MET A CA 1
ATOM 665 C C . MET A 1 84 ? 18.784 -21.490 10.880 1.00 35.47 84 MET A C 1
ATOM 667 O O . MET A 1 84 ? 18.794 -22.682 10.578 1.00 35.47 84 MET A O 1
ATOM 671 N N . THR A 1 85 ? 19.879 -20.836 11.264 1.00 42.03 85 THR A N 1
ATOM 672 C CA . THR A 1 85 ? 21.084 -21.584 11.642 1.00 42.03 85 THR A CA 1
ATOM 673 C C . THR A 1 85 ? 20.868 -22.304 12.962 1.00 42.03 85 THR A C 1
ATOM 675 O O . THR A 1 85 ? 19.986 -21.940 13.746 1.00 42.03 85 THR A O 1
ATOM 678 N N . ALA A 1 86 ? 21.728 -23.285 13.245 1.00 38.09 86 ALA A N 1
ATOM 679 C CA . ALA A 1 86 ? 21.782 -23.973 14.535 1.00 38.09 86 ALA A CA 1
ATOM 680 C C . ALA A 1 86 ? 21.897 -23.007 15.738 1.00 38.09 86 ALA A C 1
ATOM 682 O O . ALA A 1 86 ? 21.478 -23.346 16.838 1.00 38.09 86 ALA A O 1
ATOM 683 N N . ASN A 1 87 ? 22.366 -21.774 15.509 1.00 37.75 87 ASN A N 1
ATOM 684 C CA . ASN A 1 87 ? 22.525 -20.730 16.525 1.00 37.75 87 ASN A CA 1
ATOM 685 C C . ASN A 1 87 ? 21.335 -19.749 16.598 1.00 37.75 87 ASN A C 1
ATOM 687 O O . ASN A 1 87 ? 21.456 -18.670 17.174 1.00 37.75 87 ASN A O 1
ATOM 691 N N . GLY A 1 88 ? 20.197 -20.057 15.965 1.00 38.47 88 GLY A N 1
ATOM 692 C CA . GLY A 1 88 ? 18.995 -19.214 15.999 1.00 38.47 88 GLY A CA 1
ATOM 693 C C . GLY A 1 88 ? 19.078 -17.933 15.157 1.00 38.47 88 GLY A C 1
ATOM 694 O O . GLY A 1 88 ? 18.166 -17.103 15.212 1.00 38.47 88 GLY A O 1
ATOM 695 N N . ARG A 1 89 ? 20.132 -17.752 14.344 1.00 37.91 89 ARG A N 1
ATOM 696 C CA . ARG A 1 89 ? 20.217 -16.622 13.408 1.00 37.91 89 ARG A CA 1
ATOM 697 C C . ARG A 1 89 ? 19.327 -16.884 12.201 1.00 37.91 89 ARG A C 1
ATOM 699 O O . ARG A 1 89 ? 19.428 -17.918 11.544 1.00 37.91 89 ARG A O 1
ATOM 706 N N . ARG A 1 90 ? 18.458 -15.917 11.904 1.00 42.44 90 ARG A N 1
ATOM 707 C CA . ARG A 1 90 ? 17.643 -15.910 10.687 1.00 42.44 90 ARG A CA 1
ATOM 708 C C . ARG A 1 90 ? 18.532 -15.514 9.512 1.00 42.44 90 ARG A C 1
ATOM 710 O O . ARG A 1 90 ? 19.011 -14.385 9.478 1.00 42.44 90 ARG A O 1
ATOM 717 N N . PHE A 1 91 ? 18.720 -16.415 8.556 1.00 40.75 91 PHE A N 1
ATOM 718 C CA . PHE A 1 91 ? 19.238 -16.063 7.239 1.00 40.75 91 PHE A CA 1
ATOM 719 C C . PHE A 1 91 ? 18.053 -15.653 6.370 1.00 40.75 91 PHE A C 1
ATOM 721 O O . PHE A 1 91 ? 17.165 -16.459 6.079 1.00 40.75 91 PHE A O 1
ATOM 728 N N . ALA A 1 92 ? 18.017 -14.373 6.005 1.00 45.12 92 ALA A N 1
ATOM 729 C CA . ALA A 1 92 ? 17.159 -13.895 4.936 1.00 45.12 92 ALA A CA 1
ATOM 730 C C . ALA A 1 92 ? 17.930 -14.094 3.630 1.00 45.12 92 ALA A C 1
ATOM 732 O O . ALA A 1 92 ? 18.920 -13.406 3.390 1.00 45.12 92 ALA A O 1
ATOM 733 N N . MET A 1 93 ? 17.507 -15.053 2.807 1.00 48.97 93 MET A N 1
ATOM 734 C CA . MET A 1 93 ? 17.942 -15.064 1.415 1.00 48.97 93 MET A CA 1
ATOM 735 C C . MET A 1 93 ? 17.344 -13.823 0.752 1.00 48.97 93 MET A C 1
ATOM 737 O O . MET A 1 93 ? 16.134 -13.601 0.838 1.00 48.97 93 MET A O 1
ATOM 741 N N . SER A 1 94 ? 18.189 -12.983 0.151 1.00 59.38 94 SER A N 1
ATOM 742 C CA . SER A 1 94 ? 17.697 -11.942 -0.750 1.00 59.38 94 SER A CA 1
ATOM 743 C C . SER A 1 94 ? 16.971 -12.645 -1.890 1.00 59.38 94 SER A C 1
ATOM 745 O O . SER A 1 94 ? 17.519 -13.589 -2.457 1.00 59.38 94 SER A O 1
ATOM 747 N N . GLY A 1 95 ? 15.743 -12.229 -2.200 1.00 69.25 95 GLY A N 1
ATOM 748 C CA . GLY A 1 95 ? 15.063 -12.740 -3.385 1.00 69.25 95 GLY A CA 1
ATOM 749 C C . GLY A 1 95 ? 15.830 -12.371 -4.664 1.00 69.25 95 GLY A C 1
ATOM 750 O O . GLY A 1 95 ? 16.737 -11.529 -4.614 1.00 69.25 95 GLY A O 1
ATOM 751 N N . PRO A 1 96 ? 15.481 -12.994 -5.799 1.00 85.06 96 PRO A N 1
ATOM 752 C CA . PRO A 1 96 ? 16.206 -12.821 -7.049 1.00 85.06 96 PRO A CA 1
ATOM 753 C C . PRO A 1 96 ? 16.134 -11.378 -7.555 1.00 85.06 96 PRO A C 1
ATOM 755 O O . PRO A 1 96 ? 15.171 -10.647 -7.306 1.00 85.06 96 PRO A O 1
ATOM 758 N N . GLU A 1 97 ? 17.165 -10.986 -8.295 1.00 92.44 97 GLU A N 1
ATOM 759 C CA . GLU A 1 97 ? 17.207 -9.724 -9.025 1.00 92.44 97 GLU A CA 1
ATOM 760 C C . GLU A 1 97 ? 16.619 -9.931 -10.424 1.00 92.44 97 GLU A C 1
ATOM 762 O O . GLU A 1 97 ? 17.080 -10.787 -11.177 1.00 92.44 97 GLU A O 1
ATOM 767 N N . ILE A 1 98 ? 15.595 -9.151 -10.770 1.00 91.69 98 ILE A N 1
ATOM 768 C CA . ILE A 1 98 ? 14.942 -9.194 -12.079 1.00 91.69 98 ILE A CA 1
ATOM 769 C C . ILE A 1 98 ? 15.333 -7.948 -12.859 1.00 91.69 98 ILE A C 1
ATOM 771 O O . ILE A 1 98 ? 15.033 -6.826 -12.447 1.00 91.69 98 ILE A O 1
ATOM 775 N N . MET A 1 99 ? 16.006 -8.145 -13.990 1.00 94.19 99 MET A N 1
ATOM 776 C CA . MET A 1 99 ? 16.388 -7.052 -14.879 1.00 94.19 99 MET A CA 1
ATOM 777 C C . MET A 1 99 ? 15.183 -6.597 -15.694 1.00 94.19 99 MET A C 1
ATOM 779 O O . MET A 1 99 ? 14.538 -7.424 -16.340 1.00 94.19 99 MET A O 1
ATOM 783 N N . VAL A 1 100 ? 14.908 -5.291 -15.721 1.00 93.88 100 VAL A N 1
ATOM 784 C CA . VAL A 1 100 ? 13.761 -4.752 -16.477 1.00 93.88 100 VAL A CA 1
ATOM 785 C C . VAL A 1 100 ? 13.834 -5.112 -17.967 1.00 93.88 100 VAL A C 1
ATOM 787 O O . VAL A 1 100 ? 12.830 -5.502 -18.556 1.00 93.88 100 VAL A O 1
ATOM 790 N N . ASP A 1 101 ? 15.039 -5.098 -18.546 1.00 91.44 101 ASP A N 1
ATOM 791 C CA . ASP A 1 101 ? 15.304 -5.444 -19.946 1.00 91.44 101 ASP A CA 1
ATOM 792 C C . ASP A 1 101 ? 14.967 -6.908 -20.292 1.00 91.44 101 ASP A C 1
ATOM 794 O O . ASP A 1 101 ? 14.813 -7.243 -21.463 1.00 91.44 101 ASP A O 1
ATOM 798 N N . SER A 1 102 ? 14.851 -7.798 -19.297 1.00 92.06 102 SER A N 1
ATOM 799 C CA . SER A 1 102 ? 14.438 -9.194 -19.523 1.00 92.06 102 SER A CA 1
ATOM 800 C C . SER A 1 102 ? 12.921 -9.390 -19.569 1.00 92.06 102 SER A C 1
ATOM 802 O O . SER A 1 102 ? 12.455 -10.477 -19.903 1.00 92.06 102 SER A O 1
ATOM 804 N N . CYS A 1 103 ? 12.147 -8.355 -19.233 1.00 90.69 103 CYS A N 1
ATOM 805 C CA . CYS A 1 103 ? 10.696 -8.439 -19.075 1.00 90.69 103 CYS A CA 1
ATOM 806 C C . CYS A 1 103 ? 9.914 -7.733 -20.192 1.00 90.69 103 CYS A C 1
ATOM 808 O O . CYS A 1 103 ? 8.685 -7.725 -20.160 1.00 90.69 103 CYS A O 1
ATOM 810 N N . GLY A 1 104 ? 10.598 -7.153 -21.180 1.00 90.12 104 GLY A N 1
ATOM 811 C CA . GLY A 1 104 ? 9.976 -6.483 -22.318 1.00 90.12 104 GLY A CA 1
ATOM 812 C C . GLY A 1 104 ? 10.964 -5.613 -23.089 1.00 90.12 104 GLY A C 1
ATOM 813 O O . GLY A 1 104 ? 12.120 -5.459 -22.695 1.00 90.12 104 GLY A O 1
ATOM 814 N N . ASP A 1 105 ? 10.499 -5.025 -24.189 1.00 91.69 105 ASP A N 1
ATOM 815 C CA . ASP A 1 105 ? 11.292 -4.067 -24.954 1.00 91.69 105 ASP A CA 1
ATOM 816 C C . ASP A 1 105 ? 11.236 -2.677 -24.305 1.00 91.69 105 ASP A C 1
ATOM 818 O O . ASP A 1 105 ? 10.315 -1.885 -24.507 1.00 91.69 105 ASP A O 1
ATOM 822 N N . VAL A 1 106 ? 12.264 -2.379 -23.516 1.00 93.25 106 VAL A N 1
ATOM 823 C CA . VAL A 1 106 ? 12.405 -1.108 -22.797 1.00 93.25 106 VAL A CA 1
ATOM 824 C C . VAL A 1 106 ? 12.625 0.100 -23.711 1.00 93.25 106 VAL A C 1
ATOM 826 O O . VAL A 1 106 ? 12.473 1.231 -23.247 1.00 93.25 106 VAL A O 1
ATOM 829 N N . ALA A 1 107 ? 12.997 -0.107 -24.980 1.00 89.00 107 ALA A N 1
ATOM 830 C CA . ALA A 1 107 ? 13.196 0.983 -25.933 1.00 89.00 107 ALA A CA 1
ATOM 831 C C . ALA A 1 107 ? 11.864 1.510 -26.480 1.00 89.00 107 ALA A C 1
ATOM 833 O O . ALA A 1 107 ? 11.746 2.702 -26.765 1.00 89.00 107 ALA A O 1
ATOM 834 N N . THR A 1 108 ? 10.868 0.634 -26.612 1.00 89.00 108 THR A N 1
ATOM 835 C CA . THR A 1 108 ? 9.536 0.986 -27.115 1.00 89.00 108 THR A CA 1
ATOM 836 C C . THR A 1 108 ? 8.545 1.251 -25.985 1.00 89.00 108 THR A C 1
ATOM 838 O O . THR A 1 108 ? 7.821 2.247 -26.037 1.00 89.00 108 THR A O 1
ATOM 841 N N . ASP A 1 109 ? 8.540 0.419 -24.939 1.00 92.50 109 ASP A N 1
ATOM 842 C CA . ASP A 1 109 ? 7.595 0.528 -23.827 1.00 92.50 109 ASP A CA 1
ATOM 843 C C . ASP A 1 109 ? 8.221 0.118 -22.486 1.00 92.50 109 ASP A C 1
ATOM 845 O O . ASP A 1 109 ? 7.964 -0.948 -21.915 1.00 92.50 109 ASP A O 1
ATOM 849 N N . PHE A 1 110 ? 9.038 1.024 -21.944 1.00 95.94 110 PHE A N 1
ATOM 850 C CA . PHE A 1 110 ? 9.613 0.874 -20.609 1.00 95.94 110 PHE A CA 1
ATOM 851 C C . PHE A 1 110 ? 8.555 0.662 -19.519 1.00 95.94 110 PHE A C 1
ATOM 853 O O . PHE A 1 110 ? 8.816 -0.065 -18.561 1.00 95.94 110 PHE A O 1
ATOM 860 N N . ALA A 1 111 ? 7.378 1.284 -19.639 1.00 95.69 111 ALA A N 1
ATOM 861 C CA . ALA A 1 111 ? 6.365 1.200 -18.597 1.00 95.69 111 ALA A CA 1
ATOM 862 C C . ALA A 1 111 ? 5.827 -0.231 -18.470 1.00 95.69 111 ALA A C 1
ATOM 864 O O . ALA A 1 111 ? 5.823 -0.781 -17.370 1.00 95.69 111 ALA A O 1
ATOM 865 N N . SER A 1 112 ? 5.486 -0.869 -19.594 1.00 95.62 112 SER A N 1
ATOM 866 C CA . SER A 1 112 ? 5.059 -2.275 -19.612 1.00 95.62 112 SER A CA 1
ATOM 867 C C . SER A 1 112 ? 6.159 -3.225 -19.129 1.00 95.62 112 SER A C 1
ATOM 869 O O . SER A 1 112 ? 5.889 -4.136 -18.346 1.00 95.62 112 SER A O 1
ATOM 871 N N . ALA A 1 113 ? 7.411 -2.998 -19.544 1.00 96.31 113 ALA A N 1
ATOM 872 C CA . ALA A 1 113 ? 8.542 -3.810 -19.092 1.00 96.31 113 ALA A CA 1
ATOM 873 C C . ALA A 1 113 ? 8.764 -3.691 -17.571 1.00 96.31 113 ALA A C 1
ATOM 875 O O . ALA A 1 113 ? 9.028 -4.693 -16.900 1.00 96.31 113 ALA A O 1
ATOM 876 N N . LEU A 1 114 ? 8.617 -2.484 -17.008 1.00 97.19 114 LEU A N 1
ATOM 877 C CA . LEU A 1 114 ? 8.745 -2.261 -15.569 1.00 97.19 114 LEU A CA 1
ATOM 878 C C . LEU A 1 114 ? 7.590 -2.893 -14.786 1.00 97.19 114 LEU A C 1
ATOM 880 O O . LEU A 1 114 ? 7.849 -3.521 -13.761 1.00 97.19 114 LEU A O 1
ATOM 884 N N . GLU A 1 115 ? 6.347 -2.777 -15.259 1.00 96.56 115 GLU A N 1
ATOM 885 C CA . GLU A 1 115 ? 5.183 -3.435 -14.644 1.00 96.56 115 GLU A CA 1
ATOM 886 C C . GLU A 1 115 ? 5.383 -4.954 -14.585 1.00 96.56 115 GLU A C 1
ATOM 888 O O . GLU A 1 115 ? 5.290 -5.546 -13.507 1.00 96.56 115 GLU A O 1
ATOM 893 N N . ALA A 1 116 ? 5.779 -5.572 -15.702 1.00 95.00 116 ALA A N 1
ATOM 894 C CA . ALA A 1 116 ? 6.056 -7.005 -15.773 1.00 95.00 116 ALA A CA 1
ATOM 895 C C . ALA A 1 116 ? 7.188 -7.436 -14.823 1.00 95.00 116 ALA A C 1
ATOM 897 O O . ALA A 1 116 ? 7.048 -8.424 -14.093 1.00 95.00 116 ALA A O 1
ATOM 898 N N . ALA A 1 117 ? 8.286 -6.673 -14.774 1.00 96.00 117 ALA A N 1
ATOM 899 C CA . ALA A 1 117 ? 9.395 -6.941 -13.862 1.00 96.00 117 ALA A CA 1
ATOM 900 C C . ALA A 1 117 ? 8.967 -6.831 -12.391 1.00 96.00 117 ALA A C 1
ATOM 902 O O . ALA A 1 117 ? 9.348 -7.668 -11.571 1.00 96.00 117 ALA A O 1
ATOM 903 N N . CYS A 1 118 ? 8.147 -5.832 -12.047 1.00 95.81 118 CYS A N 1
ATOM 904 C CA . CYS A 1 118 ? 7.640 -5.641 -10.689 1.00 95.81 118 CYS A CA 1
ATOM 905 C C . CYS A 1 118 ? 6.714 -6.786 -10.264 1.00 95.81 118 CYS A C 1
ATOM 907 O O . CYS A 1 118 ? 6.870 -7.311 -9.160 1.00 95.81 118 CYS A O 1
ATOM 909 N N . THR A 1 119 ? 5.799 -7.222 -11.134 1.00 93.88 119 THR A N 1
ATOM 910 C CA . THR A 1 119 ? 4.922 -8.371 -10.866 1.00 93.88 119 THR A CA 1
ATOM 911 C C . THR A 1 119 ? 5.727 -9.652 -10.664 1.00 93.88 119 THR A C 1
ATOM 913 O O . THR A 1 119 ? 5.499 -10.372 -9.690 1.00 93.88 119 THR A O 1
ATOM 916 N N . ALA A 1 120 ? 6.711 -9.921 -11.527 1.00 90.31 120 ALA A N 1
ATOM 917 C CA . ALA A 1 120 ? 7.579 -11.087 -11.387 1.00 90.31 120 ALA A CA 1
ATOM 918 C C . ALA A 1 120 ? 8.394 -11.032 -10.082 1.00 90.31 120 ALA A C 1
ATOM 920 O O . ALA A 1 120 ? 8.456 -12.013 -9.337 1.00 90.31 120 ALA A O 1
ATOM 921 N N . ALA A 1 121 ? 8.959 -9.865 -9.756 1.00 92.06 121 ALA A N 1
ATOM 922 C CA . ALA A 1 121 ? 9.767 -9.686 -8.555 1.00 92.06 121 ALA A CA 1
ATOM 923 C C . ALA A 1 121 ? 8.918 -9.876 -7.298 1.00 92.06 121 ALA A C 1
ATOM 925 O O . ALA A 1 121 ? 9.365 -10.520 -6.352 1.00 92.06 121 ALA A O 1
ATOM 926 N N . TRP A 1 122 ? 7.679 -9.385 -7.296 1.00 92.25 122 TRP A N 1
ATOM 927 C CA . TRP A 1 122 ? 6.749 -9.576 -6.190 1.00 92.25 122 TRP A CA 1
ATOM 928 C C . TRP A 1 122 ? 6.450 -11.057 -5.927 1.00 92.25 122 TRP A C 1
ATOM 930 O O . TRP A 1 122 ? 6.598 -11.513 -4.792 1.00 92.25 122 TRP A O 1
ATOM 940 N N . VAL A 1 123 ? 6.115 -11.825 -6.972 1.00 89.06 123 VAL A N 1
ATOM 941 C CA . VAL A 1 123 ? 5.830 -13.270 -6.864 1.00 89.06 123 VAL A CA 1
ATOM 942 C C . VAL A 1 123 ? 7.027 -14.040 -6.299 1.00 89.06 123 VAL A C 1
ATOM 944 O O . VAL A 1 123 ? 6.852 -14.980 -5.527 1.00 89.06 123 VAL A O 1
ATOM 947 N N . MET A 1 124 ? 8.247 -13.617 -6.634 1.00 84.88 124 MET A N 1
ATOM 948 C CA . MET A 1 124 ? 9.484 -14.261 -6.182 1.00 84.88 124 MET A CA 1
ATOM 949 C C . MET A 1 124 ? 10.067 -13.651 -4.895 1.00 84.88 124 MET A C 1
ATOM 951 O O . MET A 1 124 ? 11.159 -14.039 -4.478 1.00 84.88 124 MET A O 1
ATOM 955 N N . ASN A 1 125 ? 9.386 -12.678 -4.268 1.00 86.25 125 ASN A N 1
ATOM 956 C CA . ASN A 1 125 ? 9.918 -11.865 -3.161 1.00 86.25 125 ASN A CA 1
ATOM 957 C C . ASN A 1 125 ? 11.311 -11.254 -3.472 1.00 86.25 125 ASN A C 1
ATOM 959 O O . ASN A 1 125 ? 12.152 -11.059 -2.587 1.00 86.25 125 ASN A O 1
ATOM 963 N N . GLY A 1 126 ? 11.553 -10.970 -4.749 1.00 90.06 126 GLY A N 1
ATOM 964 C CA . GLY A 1 126 ? 12.775 -10.419 -5.311 1.00 90.06 126 GLY A CA 1
ATOM 965 C C . GLY A 1 126 ? 12.811 -8.897 -5.330 1.00 90.06 126 GLY A C 1
ATOM 966 O O . GLY A 1 126 ? 12.154 -8.212 -4.538 1.00 90.06 126 GLY A O 1
ATOM 967 N N . MET A 1 127 ? 13.622 -8.368 -6.239 1.00 94.00 127 MET A N 1
ATOM 968 C CA . MET A 1 127 ? 13.696 -6.942 -6.527 1.00 94.00 127 MET A CA 1
ATOM 969 C C . MET A 1 127 ? 13.938 -6.691 -8.010 1.00 94.00 127 MET A C 1
ATOM 971 O O . MET A 1 127 ? 14.579 -7.489 -8.687 1.00 94.00 127 MET A O 1
ATOM 975 N N . VAL A 1 128 ? 13.459 -5.553 -8.496 1.00 96.25 128 VAL A N 1
ATOM 976 C CA . VAL A 1 128 ? 13.726 -5.093 -9.855 1.00 96.25 128 VAL A CA 1
ATOM 977 C C . VAL A 1 128 ? 15.039 -4.331 -9.879 1.00 96.25 128 VAL A C 1
ATOM 979 O O . VAL A 1 128 ? 15.308 -3.498 -9.008 1.00 96.25 128 VAL A O 1
ATOM 982 N N . VAL A 1 129 ? 15.847 -4.598 -10.895 1.00 96.19 129 VAL A N 1
ATOM 983 C CA . VAL A 1 129 ? 17.135 -3.956 -11.113 1.00 96.19 129 VAL A CA 1
ATOM 984 C C . VAL A 1 129 ? 17.143 -3.315 -12.494 1.00 96.19 129 VAL A C 1
ATOM 986 O O . VAL A 1 129 ? 16.804 -3.940 -13.496 1.00 96.19 129 VAL A O 1
ATOM 989 N N . LEU A 1 130 ? 17.514 -2.039 -12.542 1.00 96.38 130 LEU A N 1
ATOM 990 C CA . LEU A 1 130 ? 17.723 -1.327 -13.795 1.00 96.38 130 LEU A CA 1
ATOM 991 C C . LEU A 1 130 ? 19.181 -1.472 -14.235 1.00 96.38 130 LEU A C 1
ATOM 993 O O . LEU A 1 130 ? 20.103 -1.455 -13.406 1.00 96.38 130 LEU A O 1
ATOM 997 N N . LYS A 1 131 ? 19.393 -1.558 -15.552 1.00 95.56 131 LYS A N 1
ATOM 998 C CA . LYS A 1 131 ? 20.727 -1.524 -16.155 1.00 95.56 131 LYS A CA 1
ATOM 999 C C . LYS A 1 131 ? 21.513 -0.287 -15.684 1.00 95.56 131 LYS A C 1
ATOM 1001 O O . LYS A 1 131 ? 21.004 0.828 -15.824 1.00 95.56 131 LYS A O 1
ATOM 1006 N N . PRO A 1 132 ? 22.742 -0.448 -15.159 1.00 96.75 132 PRO A N 1
ATOM 1007 C CA . PRO A 1 132 ? 23.519 0.666 -14.625 1.00 96.75 132 PRO A CA 1
ATOM 1008 C C . PRO A 1 132 ? 23.725 1.806 -15.628 1.00 96.75 132 PRO A C 1
ATOM 1010 O O . PRO A 1 132 ? 24.085 1.565 -16.779 1.00 96.75 132 PRO A O 1
ATOM 1013 N N . GLY A 1 133 ? 23.489 3.045 -15.186 1.00 94.44 133 GLY A N 1
ATOM 1014 C CA . GLY A 1 133 ? 23.675 4.262 -15.992 1.00 94.44 133 GLY A CA 1
ATOM 1015 C C . GLY A 1 133 ? 22.759 4.409 -17.216 1.00 94.44 133 GLY A C 1
ATOM 1016 O O . GLY A 1 133 ? 22.889 5.385 -17.956 1.00 94.44 133 GLY A O 1
ATOM 1017 N N . ALA A 1 134 ? 21.836 3.472 -17.451 1.00 96.06 134 ALA A N 1
ATOM 1018 C CA . ALA A 1 134 ? 20.927 3.530 -18.588 1.00 96.06 134 ALA A CA 1
ATOM 1019 C C . ALA A 1 134 ? 19.926 4.687 -18.456 1.00 96.06 134 ALA A C 1
ATOM 1021 O O . ALA A 1 134 ? 19.624 5.158 -17.360 1.00 96.06 134 ALA A O 1
ATOM 1022 N N . THR A 1 135 ? 19.395 5.142 -19.587 1.00 97.06 135 THR A N 1
ATOM 1023 C CA . THR A 1 135 ? 18.302 6.117 -19.623 1.00 97.06 135 THR A CA 1
ATOM 1024 C C . THR A 1 135 ? 17.074 5.446 -20.217 1.00 97.06 135 THR A C 1
ATOM 1026 O O . THR A 1 135 ? 17.111 5.006 -21.361 1.00 97.06 135 THR A O 1
ATOM 1029 N N . TYR A 1 136 ? 16.005 5.379 -19.432 1.00 96.94 136 TYR A N 1
ATOM 1030 C CA . TYR A 1 136 ? 14.708 4.844 -19.824 1.00 96.94 136 TYR A CA 1
ATOM 1031 C C . TYR A 1 136 ? 13.733 5.983 -20.087 1.00 96.94 136 TYR A C 1
ATOM 1033 O O . TYR A 1 136 ? 13.776 7.004 -19.396 1.00 96.94 136 TYR A O 1
ATOM 1041 N N . ILE A 1 137 ? 12.843 5.802 -21.059 1.00 96.12 137 ILE A N 1
ATOM 1042 C CA . ILE A 1 137 ? 11.813 6.782 -21.408 1.00 96.12 137 ILE A CA 1
ATOM 1043 C C . ILE A 1 137 ? 10.448 6.171 -21.088 1.00 96.12 137 ILE A C 1
ATOM 1045 O O . ILE A 1 137 ? 10.032 5.204 -21.718 1.00 96.12 137 ILE A O 1
ATOM 1049 N N . ALA A 1 138 ? 9.752 6.732 -20.101 1.00 95.75 138 ALA A N 1
ATOM 1050 C CA . ALA A 1 138 ? 8.401 6.332 -19.730 1.00 95.75 138 ALA A CA 1
ATOM 1051 C C . ALA A 1 138 ? 7.382 7.172 -20.510 1.00 95.75 138 ALA A C 1
ATOM 1053 O O . ALA A 1 138 ? 7.221 8.362 -20.250 1.00 95.75 138 ALA A O 1
ATOM 1054 N N . ASN A 1 139 ? 6.696 6.553 -21.469 1.00 95.12 139 ASN A N 1
ATOM 1055 C CA . ASN A 1 139 ? 5.665 7.212 -22.281 1.00 95.12 139 ASN A CA 1
ATOM 1056 C C . ASN A 1 139 ? 4.280 7.237 -21.613 1.00 95.12 139 ASN A C 1
ATOM 1058 O O . ASN A 1 139 ? 3.360 7.846 -22.144 1.00 95.12 139 ASN A O 1
ATOM 1062 N N . ARG A 1 140 ? 4.137 6.564 -20.469 1.00 95.56 140 ARG A N 1
ATOM 1063 C CA . ARG A 1 140 ? 2.922 6.500 -19.656 1.00 95.56 140 ARG A CA 1
ATOM 1064 C C . ARG A 1 140 ? 3.282 6.210 -18.201 1.00 95.56 140 ARG A C 1
ATOM 1066 O O . ARG A 1 140 ? 4.381 5.731 -17.915 1.00 95.56 140 ARG A O 1
ATOM 1073 N N . THR A 1 141 ? 2.325 6.439 -17.310 1.00 96.50 141 THR A N 1
ATOM 1074 C CA . THR A 1 141 ? 2.371 6.021 -15.903 1.00 96.50 141 THR A CA 1
ATOM 1075 C C . THR A 1 141 ? 2.564 4.506 -15.782 1.00 96.50 141 THR A C 1
ATOM 1077 O O . THR A 1 141 ? 1.845 3.731 -16.418 1.00 96.50 141 THR A O 1
ATOM 1080 N N . VAL A 1 142 ? 3.497 4.096 -14.923 1.00 96.62 142 VAL A N 1
ATOM 1081 C CA . VAL A 1 142 ? 3.641 2.718 -14.428 1.00 96.62 142 VAL A CA 1
ATOM 1082 C C . VAL A 1 142 ? 2.708 2.551 -13.238 1.00 96.62 142 VAL A C 1
ATOM 1084 O O . VAL A 1 142 ? 2.920 3.198 -12.213 1.00 96.62 142 VAL A O 1
ATOM 1087 N N . SER A 1 143 ? 1.674 1.723 -13.369 1.00 95.75 143 SER A N 1
ATOM 1088 C CA . SER A 1 143 ? 0.657 1.553 -12.321 1.00 95.75 143 SER A CA 1
ATOM 1089 C C . SER A 1 143 ? 0.792 0.182 -11.671 1.00 95.75 143 SER A C 1
ATOM 1091 O O . SER A 1 143 ? 0.568 -0.844 -12.308 1.00 95.75 143 SER A O 1
ATOM 1093 N N . LEU A 1 144 ? 1.191 0.163 -10.401 1.00 96.25 144 LEU A N 1
ATOM 1094 C CA . LEU A 1 144 ? 1.433 -1.052 -9.631 1.00 96.25 144 LEU A CA 1
ATOM 1095 C C . LEU A 1 144 ? 0.404 -1.154 -8.511 1.00 96.25 144 LEU A C 1
ATOM 1097 O O . LEU A 1 144 ? 0.476 -0.412 -7.535 1.00 96.25 144 LEU A O 1
ATOM 1101 N N . HIS A 1 145 ? -0.495 -2.123 -8.637 1.00 95.81 145 HIS A N 1
ATOM 1102 C CA . HIS A 1 145 ? -1.610 -2.290 -7.719 1.00 95.81 145 HIS A CA 1
ATOM 1103 C C . HIS A 1 145 ? -1.440 -3.539 -6.851 1.00 95.81 145 HIS A C 1
ATOM 1105 O O . HIS A 1 145 ? -1.176 -4.628 -7.364 1.00 95.81 145 HIS A O 1
ATOM 1111 N N . ASN A 1 146 ? -1.605 -3.398 -5.534 1.00 93.31 146 ASN A N 1
ATOM 1112 C CA . ASN A 1 146 ? -1.552 -4.493 -4.557 1.00 93.31 146 ASN A CA 1
ATOM 1113 C C . ASN A 1 146 ? -0.244 -5.315 -4.554 1.00 93.31 146 ASN A C 1
ATOM 1115 O O . ASN A 1 146 ? -0.233 -6.476 -4.137 1.00 93.31 146 ASN A O 1
ATOM 1119 N N . ILE A 1 147 ? 0.882 -4.718 -4.958 1.00 92.00 147 ILE A N 1
ATOM 1120 C CA . ILE A 1 147 ? 2.203 -5.365 -4.935 1.00 92.00 147 ILE A CA 1
ATOM 1121 C C . ILE A 1 147 ? 3.236 -4.500 -4.217 1.00 92.00 147 ILE A C 1
ATOM 1123 O O . ILE A 1 147 ? 3.138 -3.282 -4.209 1.00 92.00 147 ILE A O 1
ATOM 1127 N N . GLY A 1 148 ? 4.245 -5.111 -3.597 1.00 89.50 148 GLY A N 1
ATOM 1128 C CA . GLY A 1 148 ? 5.368 -4.369 -3.020 1.00 89.50 148 GLY A CA 1
ATOM 1129 C C . GLY A 1 148 ? 6.441 -4.054 -4.064 1.00 89.50 148 GLY A C 1
ATOM 1130 O O . GLY A 1 148 ? 6.854 -4.943 -4.806 1.00 89.50 148 GLY A O 1
ATOM 1131 N N . LEU A 1 149 ? 6.957 -2.821 -4.073 1.00 92.62 149 LEU A N 1
ATOM 1132 C CA . LEU A 1 149 ? 8.050 -2.410 -4.958 1.00 92.62 149 LEU A CA 1
ATOM 1133 C C . LEU A 1 149 ? 9.402 -2.409 -4.231 1.00 92.62 149 LEU A C 1
ATOM 1135 O O . LEU A 1 149 ? 9.601 -1.701 -3.243 1.00 92.62 149 LEU A O 1
ATOM 1139 N N . ARG A 1 150 ? 10.369 -3.154 -4.773 1.00 94.19 150 ARG A N 1
ATOM 1140 C CA . ARG A 1 150 ? 11.799 -3.008 -4.466 1.00 94.19 150 ARG A CA 1
ATOM 1141 C C . ARG A 1 150 ? 12.530 -2.738 -5.772 1.00 94.19 150 ARG A C 1
ATOM 1143 O O . ARG A 1 150 ? 12.633 -3.638 -6.597 1.00 94.19 150 ARG A O 1
ATOM 1150 N N . LEU A 1 151 ? 13.018 -1.514 -5.952 1.00 95.19 151 LEU A N 1
ATOM 1151 C CA . LEU A 1 151 ? 13.660 -1.070 -7.188 1.00 95.19 151 LEU A CA 1
ATOM 1152 C C . LEU A 1 151 ? 15.087 -0.600 -6.907 1.00 95.19 151 LEU A C 1
ATOM 1154 O O . LEU A 1 151 ? 15.305 0.284 -6.078 1.00 95.19 151 LEU A O 1
ATOM 1158 N N . ARG A 1 152 ? 16.059 -1.169 -7.620 1.00 96.12 152 ARG A N 1
ATOM 1159 C CA . ARG A 1 152 ? 17.450 -0.718 -7.615 1.00 96.12 152 ARG A CA 1
ATOM 1160 C C . ARG A 1 152 ? 17.780 -0.071 -8.954 1.00 96.12 152 ARG A C 1
ATOM 1162 O O . ARG A 1 152 ? 17.922 -0.751 -9.965 1.00 96.12 152 ARG A O 1
ATOM 1169 N N . CYS A 1 153 ? 17.945 1.248 -8.948 1.00 94.81 153 CYS A N 1
ATOM 1170 C CA . CYS A 1 153 ? 18.169 1.994 -10.185 1.00 94.81 153 CYS A CA 1
ATOM 1171 C C . CYS A 1 153 ? 19.615 1.939 -10.701 1.00 94.81 153 CYS A C 1
ATOM 1173 O O . CYS A 1 153 ? 19.826 2.196 -11.874 1.00 94.81 153 CYS A O 1
ATOM 1175 N N . ASN A 1 154 ? 20.622 1.644 -9.867 1.00 94.44 154 ASN A N 1
ATOM 1176 C CA . ASN A 1 154 ? 22.039 1.587 -10.280 1.00 94.44 154 ASN A CA 1
ATOM 1177 C C . ASN A 1 154 ? 22.530 2.817 -11.081 1.00 94.44 154 ASN A C 1
ATOM 1179 O O . ASN A 1 154 ? 23.266 2.693 -12.059 1.00 94.44 154 ASN A O 1
ATOM 1183 N N . GLY A 1 155 ? 22.087 4.020 -10.707 1.00 96.25 155 GLY A N 1
ATOM 1184 C CA . GLY A 1 155 ? 22.429 5.250 -11.432 1.00 96.25 155 GLY A CA 1
ATOM 1185 C C . GLY A 1 155 ? 21.724 5.416 -12.784 1.00 96.25 155 GLY A C 1
ATOM 1186 O O . GLY A 1 155 ? 22.023 6.363 -13.506 1.00 96.25 155 GLY A O 1
ATOM 1187 N N . ALA A 1 156 ? 20.791 4.529 -13.133 1.00 97.19 156 ALA A N 1
ATOM 1188 C CA . ALA A 1 156 ? 19.903 4.730 -14.264 1.00 97.19 156 ALA A CA 1
ATOM 1189 C C . ALA A 1 156 ? 18.964 5.920 -14.042 1.00 97.19 156 ALA A C 1
ATOM 1191 O O . ALA A 1 156 ? 18.624 6.281 -12.911 1.00 97.19 156 ALA A O 1
ATOM 1192 N N . ARG A 1 157 ? 18.509 6.499 -15.150 1.00 96.88 157 ARG A N 1
ATOM 1193 C CA . ARG A 1 157 ? 17.571 7.619 -15.195 1.00 96.88 157 ARG A CA 1
ATOM 1194 C C . ARG A 1 157 ? 16.274 7.153 -15.836 1.00 96.88 157 ARG A C 1
ATOM 1196 O O . ARG A 1 157 ? 16.308 6.480 -16.859 1.00 96.88 157 ARG A O 1
ATOM 1203 N N . ILE A 1 158 ? 15.147 7.548 -15.261 1.00 96.12 158 ILE A N 1
ATOM 1204 C CA . ILE A 1 158 ? 13.829 7.393 -15.878 1.00 96.12 158 ILE A CA 1
ATOM 1205 C C . ILE A 1 158 ? 13.372 8.796 -16.259 1.00 96.12 158 ILE A C 1
ATOM 1207 O O . ILE A 1 158 ? 13.240 9.664 -15.396 1.00 96.12 158 ILE A O 1
ATOM 1211 N N . LEU A 1 159 ? 13.206 9.032 -17.553 1.00 94.62 159 LEU A N 1
ATOM 1212 C CA . LEU A 1 159 ? 12.746 10.296 -18.107 1.00 94.62 159 LEU A CA 1
ATOM 1213 C C . LEU A 1 159 ? 11.287 10.165 -18.528 1.00 94.62 159 LEU A C 1
ATOM 1215 O O . LEU A 1 159 ? 10.854 9.107 -18.982 1.00 94.62 159 LEU A O 1
ATOM 1219 N N . ARG A 1 160 ? 10.543 11.262 -18.408 1.00 94.62 160 ARG A N 1
ATOM 1220 C CA . ARG A 1 160 ? 9.214 11.372 -19.008 1.00 94.62 160 ARG A CA 1
ATOM 1221 C C . ARG A 1 160 ? 9.367 11.424 -20.521 1.00 94.62 160 ARG A C 1
ATOM 1223 O O . ARG A 1 160 ? 10.166 12.204 -21.038 1.00 94.62 160 ARG A O 1
ATOM 1230 N N . GLY A 1 161 ? 8.633 10.563 -21.204 1.00 93.88 161 GLY A N 1
ATOM 1231 C CA . GLY A 1 161 ? 8.521 10.576 -22.649 1.00 93.88 161 GLY A CA 1
ATOM 1232 C C . GLY A 1 161 ? 7.534 11.635 -23.135 1.00 93.88 161 GLY A C 1
ATOM 1233 O O . GLY A 1 161 ? 6.737 12.145 -22.350 1.00 93.88 161 GLY A O 1
ATOM 1234 N N . PRO A 1 162 ? 7.554 11.950 -24.438 1.00 93.00 162 PRO A N 1
ATOM 1235 C CA . PRO A 1 162 ? 6.705 12.986 -25.027 1.00 93.00 162 PRO A CA 1
ATOM 1236 C C . PRO A 1 162 ? 5.204 12.659 -24.989 1.00 93.00 162 PRO A C 1
ATOM 1238 O O . PRO A 1 162 ? 4.388 13.551 -25.183 1.00 93.00 162 PRO A O 1
ATOM 1241 N N . ALA A 1 163 ? 4.837 11.392 -24.775 1.00 92.81 163 ALA A N 1
ATOM 1242 C CA . ALA A 1 163 ? 3.444 10.956 -24.679 1.00 92.81 163 ALA A CA 1
ATOM 1243 C C . ALA A 1 163 ? 2.852 11.084 -23.263 1.00 92.81 163 ALA A C 1
ATOM 1245 O O . ALA A 1 163 ? 1.647 10.914 -23.099 1.00 92.81 163 ALA A O 1
ATOM 1246 N N . MET A 1 164 ? 3.679 11.379 -22.256 1.00 94.00 164 MET A N 1
ATOM 1247 C CA . MET A 1 164 ? 3.248 11.498 -20.866 1.00 94.00 164 MET A CA 1
ATOM 1248 C C . MET A 1 164 ? 2.877 12.945 -20.541 1.00 94.00 164 MET A C 1
ATOM 1250 O O . MET A 1 164 ? 3.624 13.862 -20.881 1.00 94.00 164 MET A O 1
ATOM 1254 N N . LEU A 1 165 ? 1.755 13.160 -19.853 1.00 92.12 165 LEU A N 1
ATOM 1255 C CA . LEU A 1 165 ? 1.335 14.509 -19.469 1.00 92.12 165 LEU A CA 1
ATOM 1256 C C . LEU A 1 165 ? 2.208 15.054 -18.324 1.00 92.12 165 LEU A C 1
ATOM 1258 O O . LEU A 1 165 ? 2.682 14.310 -17.457 1.00 92.12 165 LEU A O 1
ATOM 1262 N N . ASP A 1 166 ? 2.384 16.377 -18.275 1.00 89.44 166 ASP A N 1
ATOM 1263 C CA . ASP A 1 166 ? 3.231 17.045 -17.272 1.00 89.44 166 ASP A CA 1
ATOM 1264 C C . ASP A 1 166 ? 2.784 16.778 -15.823 1.00 89.44 166 ASP A C 1
ATOM 1266 O O . ASP A 1 166 ? 3.604 16.761 -14.904 1.00 89.44 166 ASP A O 1
ATOM 1270 N N . ASN A 1 167 ? 1.489 16.529 -15.612 1.00 91.12 167 ASN A N 1
ATOM 1271 C CA . ASN A 1 167 ? 0.883 16.280 -14.304 1.00 91.12 167 ASN A CA 1
ATOM 1272 C C . ASN A 1 167 ? 0.733 14.791 -13.943 1.00 91.12 167 ASN A C 1
ATOM 1274 O O . ASN A 1 167 ? 0.301 14.485 -12.832 1.00 91.12 167 ASN A O 1
ATOM 1278 N N . GLU A 1 168 ? 1.078 13.858 -14.832 1.00 93.06 168 GLU A N 1
ATOM 1279 C CA . GLU A 1 168 ? 1.008 12.426 -14.519 1.00 93.06 168 GLU A CA 1
ATOM 1280 C C . GLU A 1 168 ? 2.152 12.005 -13.589 1.00 93.06 168 GLU A C 1
ATOM 1282 O O . GLU A 1 168 ? 3.206 12.634 -13.558 1.00 93.06 168 GLU A O 1
ATOM 1287 N N . SER A 1 169 ? 1.985 10.942 -12.804 1.00 94.56 169 SER A N 1
ATOM 1288 C CA . SER A 1 169 ? 3.072 10.404 -11.971 1.00 94.56 169 SER A CA 1
ATOM 1289 C C . SER A 1 169 ? 3.840 9.341 -12.751 1.00 94.56 169 SER A C 1
ATOM 1291 O O . SER A 1 169 ? 3.225 8.504 -13.390 1.00 94.56 169 SER A O 1
ATOM 1293 N N . LEU A 1 170 ? 5.177 9.330 -12.694 1.00 94.56 170 LEU A N 1
ATOM 1294 C CA . LEU A 1 170 ? 5.977 8.305 -13.393 1.00 94.56 170 LEU A CA 1
ATOM 1295 C C . LEU A 1 170 ? 5.632 6.883 -12.931 1.00 94.56 170 LEU A C 1
ATOM 1297 O O . LEU A 1 170 ? 5.516 5.971 -13.745 1.00 94.56 170 LEU A O 1
ATOM 1301 N N . ILE A 1 171 ? 5.482 6.717 -11.618 1.00 95.75 171 ILE A N 1
ATOM 1302 C CA . ILE A 1 171 ? 5.127 5.458 -10.973 1.00 95.75 171 ILE A CA 1
ATOM 1303 C C . ILE A 1 171 ? 4.016 5.765 -9.973 1.00 95.75 171 ILE A C 1
ATOM 1305 O O . ILE A 1 171 ? 4.171 6.659 -9.138 1.00 95.75 171 ILE A O 1
ATOM 1309 N N . ILE A 1 172 ? 2.918 5.022 -10.057 1.00 96.38 172 ILE A N 1
ATOM 1310 C CA . ILE A 1 172 ? 1.851 4.987 -9.061 1.00 96.38 172 ILE A CA 1
ATOM 1311 C C . ILE A 1 172 ? 1.907 3.619 -8.391 1.00 96.38 172 ILE A C 1
ATOM 1313 O O . ILE A 1 172 ? 1.946 2.589 -9.061 1.00 96.38 172 ILE A O 1
ATOM 1317 N N . LEU A 1 173 ? 1.947 3.636 -7.062 1.00 96.06 173 LEU A N 1
ATOM 1318 C CA . LEU A 1 173 ? 1.851 2.452 -6.224 1.00 96.06 173 LEU A CA 1
ATOM 1319 C C . LEU A 1 173 ? 0.608 2.601 -5.360 1.00 96.06 173 LEU A C 1
ATOM 1321 O O . LEU A 1 173 ? 0.549 3.504 -4.521 1.00 96.06 173 LEU A O 1
ATOM 1325 N N . ASP A 1 174 ? -0.364 1.730 -5.567 1.00 94.69 174 ASP A N 1
ATOM 1326 C CA . ASP A 1 174 ? -1.622 1.752 -4.846 1.00 94.69 174 ASP A CA 1
ATOM 1327 C C . ASP A 1 174 ? -1.951 0.385 -4.243 1.00 94.69 174 ASP A C 1
ATOM 1329 O O . ASP A 1 174 ? -1.505 -0.675 -4.687 1.00 94.69 174 ASP A O 1
ATOM 1333 N N . HIS A 1 175 ? -2.693 0.431 -3.144 1.00 91.88 175 HIS A N 1
ATOM 1334 C CA . HIS A 1 175 ? -3.092 -0.739 -2.383 1.00 91.88 175 HIS A CA 1
ATOM 1335 C C . HIS A 1 175 ? -4.561 -0.600 -2.019 1.00 91.88 175 HIS A C 1
ATOM 1337 O O . HIS A 1 175 ? -4.992 0.458 -1.552 1.00 91.88 175 HIS A O 1
ATOM 1343 N N . ASP A 1 176 ? -5.303 -1.682 -2.198 1.00 93.56 176 ASP A N 1
ATOM 1344 C CA . ASP A 1 176 ? -6.672 -1.773 -1.740 1.00 93.56 176 ASP A CA 1
ATOM 1345 C C . ASP A 1 176 ? -6.714 -1.859 -0.224 1.00 93.56 176 ASP A C 1
ATOM 1347 O O . ASP A 1 176 ? -6.012 -2.652 0.412 1.00 93.56 176 ASP A O 1
ATOM 1351 N N . PHE A 1 177 ? -7.636 -1.090 0.338 1.00 93.12 177 PHE A N 1
ATOM 1352 C CA . PHE A 1 177 ? -8.146 -1.383 1.658 1.00 93.12 177 PHE A CA 1
ATOM 1353 C C . PHE A 1 177 ? -9.160 -2.519 1.560 1.00 93.12 177 PHE A C 1
ATOM 1355 O O . PHE A 1 177 ? -9.977 -2.592 0.640 1.00 93.12 177 PHE A O 1
ATOM 1362 N N . SER A 1 178 ? -9.144 -3.392 2.557 1.00 94.81 178 SER A N 1
ATOM 1363 C CA . SER A 1 178 ? -10.241 -4.335 2.774 1.00 94.81 178 SER A CA 1
ATOM 1364 C C . SER A 1 178 ? -11.588 -3.617 2.937 1.00 94.81 178 SER A C 1
ATOM 1366 O O . SER A 1 178 ? -11.653 -2.430 3.269 1.00 94.81 178 SER A O 1
ATOM 1368 N N . ALA A 1 179 ? -12.685 -4.352 2.722 1.00 94.88 179 ALA A N 1
ATOM 1369 C CA . ALA A 1 179 ? -14.030 -3.823 2.919 1.00 94.88 179 ALA A CA 1
ATOM 1370 C C . ALA A 1 179 ? -14.168 -3.222 4.336 1.00 94.88 179 ALA A C 1
ATOM 1372 O O . ALA A 1 179 ? -13.911 -3.931 5.315 1.00 94.88 179 ALA A O 1
ATOM 1373 N N . PRO A 1 180 ? -14.565 -1.941 4.469 1.00 96.06 180 PRO A N 1
ATOM 1374 C CA . PRO A 1 180 ? -14.671 -1.309 5.774 1.00 96.06 180 PRO A CA 1
ATOM 1375 C C . PRO A 1 180 ? -15.705 -2.011 6.650 1.00 96.06 180 PRO A C 1
ATOM 1377 O O . PRO A 1 180 ? -16.836 -2.249 6.226 1.00 96.06 180 PRO A O 1
ATOM 1380 N N . GLN A 1 181 ? -15.335 -2.274 7.896 1.00 96.38 181 GLN A N 1
ATOM 1381 C CA . GLN A 1 181 ? -16.230 -2.825 8.907 1.00 96.38 181 GLN A CA 1
ATOM 1382 C C . GLN A 1 181 ? -16.522 -1.796 9.997 1.00 96.38 181 GLN A C 1
ATOM 1384 O O . GLN A 1 181 ? -15.682 -0.951 10.315 1.00 96.38 181 GLN A O 1
ATOM 1389 N N . ALA A 1 182 ? -17.720 -1.864 10.573 1.00 96.94 182 ALA A N 1
ATOM 1390 C CA . ALA A 1 182 ? -18.101 -1.006 11.686 1.00 96.94 182 ALA A CA 1
ATOM 1391 C C . ALA A 1 182 ? -17.309 -1.373 12.950 1.00 96.94 182 ALA A C 1
ATOM 1393 O O . ALA A 1 182 ? -17.147 -2.549 13.283 1.00 96.94 182 ALA A O 1
ATOM 1394 N N . VAL A 1 183 ? -16.844 -0.353 13.665 1.00 97.56 183 VAL A N 1
ATOM 1395 C CA . VAL A 1 183 ? -16.203 -0.500 14.973 1.00 97.56 183 VAL A CA 1
ATOM 1396 C C . VAL A 1 183 ? -17.270 -0.372 16.052 1.00 97.56 183 VAL A C 1
ATOM 1398 O O . VAL A 1 183 ? -17.955 0.646 16.139 1.00 97.56 183 VAL A O 1
ATOM 1401 N N . ALA A 1 184 ? -17.403 -1.404 16.882 1.00 96.38 184 ALA A N 1
ATOM 1402 C CA . ALA A 1 184 ? -18.385 -1.441 17.961 1.00 96.38 184 ALA A CA 1
ATOM 1403 C C . ALA A 1 184 ? -17.947 -0.592 19.163 1.00 96.38 184 ALA A C 1
ATOM 1405 O O . ALA A 1 184 ? -18.767 0.074 19.793 1.00 96.38 184 ALA A O 1
ATOM 1406 N N . SER A 1 185 ? -16.654 -0.610 19.487 1.00 95.62 185 SER A N 1
ATOM 1407 C CA . SER A 1 185 ? -16.079 0.201 20.560 1.00 95.62 185 SER A CA 1
ATOM 1408 C C . SER A 1 185 ? -14.565 0.331 20.419 1.00 95.62 185 SER A C 1
ATOM 1410 O O . SER A 1 185 ? -13.903 -0.499 19.794 1.00 95.62 185 SER A O 1
ATOM 1412 N N . ILE A 1 186 ? -14.018 1.384 21.027 1.00 96.50 186 ILE A N 1
ATOM 1413 C CA . ILE A 1 186 ? -12.580 1.594 21.181 1.00 96.50 186 ILE A CA 1
ATOM 1414 C C . ILE A 1 186 ? -12.312 1.861 22.659 1.00 96.50 186 ILE A C 1
ATOM 1416 O O . ILE A 1 186 ? -12.918 2.756 23.245 1.00 96.50 186 ILE A O 1
ATOM 1420 N N . ALA A 1 187 ? -11.401 1.098 23.256 1.00 95.69 187 ALA A N 1
ATOM 1421 C CA . ALA A 1 187 ? -10.999 1.274 24.646 1.00 95.69 187 ALA A CA 1
ATOM 1422 C C . ALA A 1 187 ? -9.475 1.340 24.775 1.00 95.69 187 ALA A C 1
ATOM 1424 O O . ALA A 1 187 ? -8.754 0.549 24.165 1.00 95.69 187 ALA A O 1
ATOM 1425 N N . GLY A 1 188 ? -8.977 2.260 25.602 1.00 93.81 188 GLY A N 1
ATOM 1426 C CA . GLY A 1 188 ? -7.593 2.213 26.065 1.00 93.81 188 GLY A CA 1
ATOM 1427 C C . GLY A 1 188 ? -7.397 1.024 27.005 1.00 93.81 188 GLY A C 1
ATOM 1428 O O . GLY A 1 188 ? -8.226 0.772 27.878 1.00 93.81 188 GLY A O 1
ATOM 1429 N N . THR A 1 189 ? -6.315 0.277 26.828 1.00 94.06 189 THR A N 1
ATOM 1430 C CA . THR A 1 189 ? -5.965 -0.859 27.686 1.00 94.06 189 THR A CA 1
ATOM 1431 C C . THR A 1 189 ? -4.449 -1.022 27.754 1.00 94.06 189 THR A C 1
ATOM 1433 O O . THR A 1 189 ? -3.713 -0.300 27.085 1.00 94.06 189 THR A O 1
ATOM 1436 N N . SER A 1 190 ? -3.977 -1.975 28.549 1.00 90.44 190 SER A N 1
ATOM 1437 C CA . SER A 1 190 ? -2.563 -2.322 28.635 1.00 90.44 190 SER A CA 1
ATOM 1438 C C . SER A 1 190 ? -2.378 -3.805 28.351 1.00 90.44 190 SER A C 1
ATOM 1440 O O . SER A 1 190 ? -3.067 -4.641 28.933 1.00 90.44 190 SER A O 1
ATOM 1442 N N . ILE A 1 191 ? -1.438 -4.140 27.470 1.00 85.50 191 ILE A N 1
ATOM 1443 C CA . ILE A 1 191 ? -1.053 -5.530 27.194 1.00 85.50 191 ILE A CA 1
ATOM 1444 C C . ILE A 1 191 ? 0.294 -5.834 27.840 1.00 85.50 191 ILE A C 1
ATOM 1446 O O . ILE A 1 191 ? 1.179 -4.979 27.876 1.00 85.50 191 ILE A O 1
ATOM 1450 N N . SER A 1 192 ? 0.445 -7.053 28.356 1.00 85.50 192 SER A N 1
ATOM 1451 C CA . SER A 1 192 ? 1.704 -7.512 28.940 1.00 85.50 192 SER A CA 1
ATOM 1452 C C . SER A 1 192 ? 2.708 -7.879 27.842 1.00 85.50 192 SER A C 1
ATOM 1454 O O . SER A 1 192 ? 2.361 -8.581 26.892 1.00 85.50 192 SER A O 1
ATOM 1456 N N . LEU A 1 193 ? 3.934 -7.368 27.960 1.00 77.25 193 LEU A N 1
ATOM 1457 C CA . LEU A 1 193 ? 5.039 -7.599 27.027 1.00 77.25 193 LEU A CA 1
ATOM 1458 C C . LEU A 1 193 ? 5.851 -8.852 27.374 1.00 77.25 193 LEU A C 1
ATOM 1460 O O . LEU A 1 193 ? 6.476 -9.441 26.495 1.00 77.25 193 LEU A O 1
ATOM 1464 N N . ASP A 1 194 ? 5.854 -9.247 28.646 1.00 79.75 194 ASP A N 1
ATOM 1465 C CA . ASP A 1 194 ? 6.661 -10.340 29.171 1.00 79.75 194 ASP A CA 1
ATOM 1466 C C . ASP A 1 194 ? 6.023 -10.985 30.409 1.00 79.75 194 ASP A C 1
ATOM 1468 O O . ASP A 1 194 ? 5.124 -10.441 31.047 1.00 79.75 194 ASP A O 1
ATOM 1472 N N . SER A 1 195 ? 6.522 -12.164 30.785 1.00 76.44 195 SER A N 1
ATOM 1473 C CA . SER A 1 195 ? 6.083 -12.880 31.989 1.00 76.44 195 SER A CA 1
ATOM 1474 C C . SER A 1 195 ? 6.461 -12.177 33.299 1.00 76.44 195 SER A C 1
ATOM 1476 O O . SER A 1 195 ? 6.071 -12.639 34.367 1.00 76.44 195 SER A O 1
ATOM 1478 N N . THR A 1 196 ? 7.237 -11.092 33.235 1.00 79.88 196 THR A N 1
ATOM 1479 C CA . THR A 1 196 ? 7.651 -10.285 34.391 1.00 79.88 196 THR A CA 1
ATOM 1480 C C . THR A 1 196 ? 6.685 -9.142 34.703 1.00 79.88 196 THR A C 1
ATOM 1482 O O . THR A 1 196 ? 6.874 -8.445 35.697 1.00 79.88 196 THR A O 1
ATOM 1485 N N . GLY A 1 197 ? 5.620 -8.978 33.909 1.00 81.81 197 GLY A N 1
ATOM 1486 C CA . GLY A 1 197 ? 4.543 -8.027 34.182 1.00 81.81 197 GLY A CA 1
ATOM 1487 C C . GLY A 1 197 ? 4.769 -6.633 33.599 1.00 81.81 197 GLY A C 1
ATOM 1488 O O . GLY A 1 197 ? 4.010 -5.720 33.922 1.00 81.81 197 GLY A O 1
ATOM 1489 N N . SER A 1 198 ? 5.761 -6.449 32.721 1.00 86.25 198 SER A N 1
ATOM 1490 C CA . SER A 1 198 ? 5.886 -5.204 31.963 1.00 86.25 198 SER A CA 1
ATOM 1491 C C . SER A 1 198 ? 4.661 -5.042 31.068 1.00 86.25 198 SER A C 1
ATOM 1493 O O . SER A 1 198 ? 4.253 -5.990 30.390 1.00 86.25 198 SER A O 1
ATOM 1495 N N . THR A 1 199 ? 4.042 -3.862 31.076 1.00 90.75 199 THR A N 1
ATOM 1496 C CA . THR A 1 199 ? 2.861 -3.582 30.254 1.00 90.75 199 THR A CA 1
ATOM 1497 C C . THR A 1 199 ? 3.083 -2.374 29.359 1.00 90.75 199 THR A C 1
ATOM 1499 O O . THR A 1 199 ? 3.842 -1.464 29.690 1.00 90.75 199 THR A O 1
ATOM 1502 N N . THR A 1 200 ? 2.417 -2.364 28.208 1.00 91.50 200 THR A N 1
ATOM 1503 C CA . THR A 1 200 ? 2.384 -1.213 27.307 1.00 91.50 200 THR A CA 1
ATOM 1504 C C . THR A 1 200 ? 0.948 -0.812 27.018 1.00 91.50 200 THR A C 1
ATOM 1506 O O . THR A 1 200 ? 0.083 -1.672 26.832 1.00 91.50 200 THR A O 1
ATOM 1509 N N . ALA A 1 201 ? 0.698 0.495 27.006 1.00 94.31 201 ALA A N 1
ATOM 1510 C CA . ALA A 1 201 ? -0.610 1.042 26.695 1.00 94.31 201 ALA A CA 1
ATOM 1511 C C . ALA A 1 201 ? -0.908 0.870 25.200 1.00 94.31 201 ALA A C 1
ATOM 1513 O O . ALA A 1 201 ? -0.088 1.195 24.341 1.00 94.31 201 ALA A O 1
ATOM 1514 N N . VAL A 1 202 ? -2.103 0.385 24.887 1.00 95.81 202 VAL A N 1
ATOM 1515 C CA . VAL A 1 202 ? -2.598 0.149 23.529 1.00 95.81 202 VAL A CA 1
ATOM 1516 C C . VAL A 1 202 ? -4.076 0.519 23.443 1.00 95.81 202 VAL A C 1
ATOM 1518 O O . VAL A 1 202 ? -4.732 0.763 24.456 1.00 95.81 202 VAL A O 1
ATOM 1521 N N . ALA A 1 203 ? -4.617 0.554 22.231 1.00 97.25 203 ALA A N 1
ATOM 1522 C CA . ALA A 1 203 ? -6.055 0.598 22.014 1.00 97.25 203 ALA A CA 1
ATOM 1523 C C . ALA A 1 203 ? -6.563 -0.799 21.643 1.00 97.25 203 ALA A C 1
ATOM 1525 O O . ALA A 1 203 ? -5.950 -1.495 20.833 1.00 97.25 203 ALA A O 1
ATOM 1526 N N . ALA A 1 204 ? -7.685 -1.190 22.238 1.00 97.19 204 ALA A N 1
ATOM 1527 C CA . ALA A 1 204 ? -8.477 -2.347 21.857 1.00 97.19 204 ALA A CA 1
ATOM 1528 C C . ALA A 1 204 ? -9.661 -1.867 21.012 1.00 97.19 204 ALA A C 1
ATOM 1530 O O . ALA A 1 204 ? -10.488 -1.084 21.482 1.00 97.19 204 ALA A O 1
ATOM 1531 N N . ILE A 1 205 ? -9.716 -2.320 19.763 1.00 97.75 205 ILE A N 1
ATOM 1532 C CA . ILE A 1 205 ? -10.746 -1.974 18.784 1.00 97.75 205 ILE A CA 1
ATOM 1533 C C . ILE A 1 205 ? -11.650 -3.195 18.621 1.00 97.75 205 ILE A C 1
ATOM 1535 O O . ILE A 1 205 ? -11.201 -4.234 18.137 1.00 97.75 205 ILE A O 1
ATOM 1539 N N . SER A 1 206 ? -12.908 -3.073 19.035 1.00 97.56 206 SER A N 1
ATOM 1540 C CA . SER A 1 206 ? -13.906 -4.135 18.914 1.00 97.56 206 SER A CA 1
ATOM 1541 C C . SER A 1 206 ? -14.571 -4.094 17.541 1.00 97.56 206 SER A C 1
ATOM 1543 O O . SER A 1 206 ? -15.065 -3.047 17.113 1.00 97.56 206 SER A O 1
ATOM 1545 N N . VAL A 1 207 ? -14.585 -5.231 16.854 1.00 97.69 207 VAL A N 1
ATOM 1546 C CA . VAL A 1 207 ? -15.120 -5.402 15.501 1.00 97.69 207 VAL A CA 1
ATOM 1547 C C . VAL A 1 207 ? -15.948 -6.680 15.402 1.00 97.69 207 VAL A C 1
ATOM 1549 O O . VAL A 1 207 ? -15.767 -7.608 16.187 1.00 97.69 207 VAL A O 1
ATOM 1552 N N . ALA A 1 208 ? -16.849 -6.742 14.419 1.00 96.56 208 ALA A N 1
ATOM 1553 C CA . ALA A 1 208 ? -17.698 -7.915 14.217 1.00 96.56 208 ALA A CA 1
ATOM 1554 C C . ALA A 1 208 ? -16.892 -9.163 13.816 1.00 96.56 208 ALA A C 1
ATOM 1556 O O . ALA A 1 208 ? -17.182 -10.256 14.298 1.00 96.56 208 ALA A O 1
ATOM 1557 N N . ASP A 1 209 ? -15.874 -8.997 12.965 1.00 96.12 209 ASP A N 1
ATOM 1558 C CA . ASP A 1 209 ? -15.005 -10.087 12.528 1.00 96.12 209 ASP A CA 1
ATOM 1559 C C . ASP A 1 209 ? -13.532 -9.647 12.485 1.00 96.12 209 ASP A C 1
ATOM 1561 O O . ASP A 1 209 ? -13.128 -8.746 11.745 1.00 96.12 209 ASP A O 1
ATOM 1565 N N . SER A 1 210 ? -12.705 -10.306 13.296 1.00 96.62 210 SER A N 1
ATOM 1566 C CA . SER A 1 210 ? -11.255 -10.100 13.335 1.00 96.62 210 SER A CA 1
ATOM 1567 C C . SER A 1 210 ? -10.466 -11.220 12.646 1.00 96.62 210 SER A C 1
ATOM 1569 O O . SER A 1 210 ? -9.240 -11.152 12.596 1.00 96.62 210 SER A O 1
ATOM 1571 N N . SER A 1 211 ? -11.129 -12.233 12.076 1.00 95.56 211 SER A N 1
ATOM 1572 C CA . SER A 1 211 ? -10.492 -13.451 11.549 1.00 95.56 211 SER A CA 1
ATOM 1573 C C . SER A 1 211 ? -9.512 -13.198 10.398 1.00 95.56 211 SER A C 1
ATOM 1575 O O . SER A 1 211 ? -8.524 -13.919 10.242 1.00 95.56 211 SER A O 1
ATOM 1577 N N . ALA A 1 212 ? -9.752 -12.150 9.607 1.00 94.06 212 ALA A N 1
ATOM 1578 C CA . ALA A 1 212 ? -8.878 -11.760 8.508 1.00 94.06 212 ALA A CA 1
ATOM 1579 C C . ALA A 1 212 ? -7.625 -10.992 8.965 1.00 94.06 212 ALA A C 1
ATOM 1581 O O . ALA A 1 212 ? -6.666 -10.912 8.194 1.00 94.06 212 ALA A O 1
ATOM 1582 N N . TRP A 1 213 ? -7.618 -10.435 10.179 1.00 96.00 213 TRP A N 1
ATOM 1583 C CA . TRP A 1 213 ? -6.545 -9.583 10.695 1.00 96.00 213 TRP A CA 1
ATOM 1584 C C . TRP A 1 213 ? -5.396 -10.397 11.277 1.00 96.00 213 TRP A C 1
ATOM 1586 O O . TRP A 1 213 ? -5.585 -11.449 11.888 1.00 96.00 213 TRP A O 1
ATOM 1596 N N . ARG A 1 214 ? -4.173 -9.892 11.116 1.00 95.50 214 ARG A N 1
ATOM 1597 C CA . ARG A 1 214 ? -2.953 -10.533 11.612 1.00 95.50 214 ARG A CA 1
ATOM 1598 C C . ARG A 1 214 ? -2.059 -9.532 12.326 1.00 95.50 214 ARG A C 1
ATOM 1600 O O . ARG A 1 214 ? -2.060 -8.338 12.042 1.00 95.50 214 ARG A O 1
ATOM 1607 N N . VAL A 1 215 ? -1.245 -10.039 13.251 1.00 94.81 215 VAL A N 1
ATOM 1608 C CA . VAL A 1 215 ? -0.191 -9.239 13.888 1.00 94.81 215 VAL A CA 1
ATOM 1609 C C . VAL A 1 215 ? 0.745 -8.677 12.820 1.00 94.81 215 VAL A C 1
ATOM 1611 O O . VAL A 1 215 ? 1.256 -9.415 11.978 1.00 94.81 215 VAL A O 1
ATOM 1614 N N . GLY A 1 216 ? 1.003 -7.374 12.894 1.00 93.56 216 GLY A N 1
ATOM 1615 C CA . GLY A 1 216 ? 1.850 -6.648 11.958 1.00 93.56 216 GLY A CA 1
ATOM 1616 C C . GLY A 1 216 ? 1.103 -5.969 10.813 1.00 93.56 216 GLY A C 1
ATOM 1617 O O . GLY A 1 216 ? 1.723 -5.093 10.203 1.00 93.56 216 GLY A O 1
ATOM 1618 N N . ASP A 1 217 ? -0.173 -6.310 10.582 1.00 95.19 217 ASP A N 1
ATOM 1619 C CA . ASP A 1 217 ? -1.044 -5.627 9.620 1.00 95.19 217 ASP A CA 1
ATOM 1620 C C . ASP A 1 217 ? -1.135 -4.130 9.952 1.00 95.19 217 ASP A C 1
ATOM 1622 O O . ASP A 1 217 ? -1.034 -3.717 11.115 1.00 95.19 217 ASP A O 1
ATOM 1626 N N . VAL A 1 218 ? -1.311 -3.311 8.919 1.00 96.25 218 VAL A N 1
ATOM 1627 C CA . VAL A 1 218 ? -1.625 -1.886 9.050 1.00 96.25 218 VAL A CA 1
ATOM 1628 C C . VAL A 1 218 ? -3.129 -1.740 8.883 1.00 96.25 218 VAL A C 1
ATOM 1630 O O . VAL A 1 218 ? -3.714 -2.433 8.066 1.00 96.25 218 VAL A O 1
ATOM 1633 N N . GLY A 1 219 ? -3.751 -0.882 9.682 1.00 96.69 219 GLY A N 1
ATOM 1634 C CA . G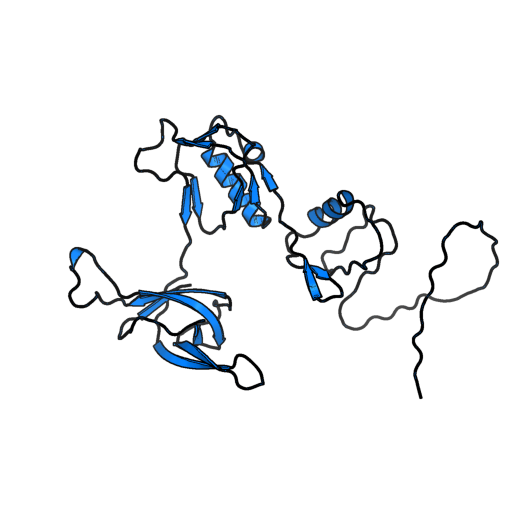LY A 1 219 ? -5.161 -0.550 9.545 1.00 96.69 219 GLY A CA 1
ATOM 1635 C C . GLY A 1 219 ? -5.384 0.953 9.560 1.00 96.69 219 GLY A C 1
ATOM 1636 O O . GLY A 1 219 ? -4.539 1.727 10.025 1.00 96.69 219 GLY A O 1
ATOM 1637 N N . ARG A 1 220 ? -6.545 1.367 9.061 1.00 97.19 220 ARG A N 1
ATOM 1638 C CA . ARG A 1 220 ? -7.026 2.746 9.060 1.00 97.19 220 ARG A CA 1
ATOM 1639 C C . ARG A 1 220 ? -8.381 2.806 9.754 1.00 97.19 220 ARG A C 1
ATOM 1641 O O . ARG A 1 220 ? -9.305 2.094 9.372 1.00 97.19 220 ARG A O 1
ATOM 1648 N N . LEU A 1 221 ? -8.485 3.668 10.760 1.00 97.06 221 LEU A N 1
ATOM 1649 C CA . LEU A 1 221 ? -9.747 4.094 11.358 1.00 97.06 221 LEU A CA 1
ATOM 1650 C C . LEU A 1 221 ? -10.197 5.390 10.700 1.00 97.06 221 LEU A C 1
ATOM 1652 O O . LEU A 1 221 ? -9.376 6.290 10.510 1.00 97.06 221 LEU A O 1
ATOM 1656 N N . VAL A 1 222 ? -11.485 5.496 10.390 1.00 96.31 222 VAL A N 1
ATOM 1657 C CA . VAL A 1 222 ? -12.104 6.727 9.889 1.00 96.31 222 VAL A CA 1
ATOM 1658 C C . VAL A 1 222 ? -13.479 6.888 10.527 1.00 96.31 222 VAL A C 1
ATOM 1660 O O . VAL A 1 222 ? -14.253 5.934 10.594 1.00 96.31 222 VAL A O 1
ATOM 1663 N N . ALA A 1 223 ? -13.780 8.091 11.006 1.00 94.38 223 ALA A N 1
ATOM 1664 C CA . ALA A 1 223 ? -15.123 8.467 11.420 1.00 94.38 223 ALA A CA 1
ATOM 1665 C C . ALA A 1 223 ? -15.953 8.915 10.209 1.00 94.38 223 ALA A C 1
ATOM 1667 O O . ALA A 1 223 ? -15.496 9.686 9.363 1.00 94.38 223 ALA A O 1
ATOM 1668 N N . ASP A 1 224 ? -17.212 8.496 10.154 1.00 89.44 224 ASP A N 1
ATOM 1669 C CA . ASP A 1 224 ? -18.125 8.876 9.073 1.00 89.44 224 ASP A CA 1
ATOM 1670 C C . ASP A 1 224 ? -18.721 10.269 9.233 1.00 89.44 224 ASP A C 1
ATOM 1672 O O . ASP A 1 224 ? -19.407 10.756 8.334 1.00 89.44 224 ASP A O 1
ATOM 1676 N N . ASN A 1 225 ? -18.452 10.925 10.351 1.00 87.19 225 ASN A N 1
ATOM 1677 C CA . ASN A 1 225 ? -18.889 12.287 10.571 1.00 87.19 225 ASN A CA 1
ATOM 1678 C C . ASN A 1 225 ? -17.780 13.250 10.159 1.00 87.19 225 ASN A C 1
ATOM 1680 O O . ASN A 1 225 ? -16.597 13.002 10.416 1.00 87.19 225 ASN A O 1
ATOM 1684 N N . SER A 1 226 ? -18.173 14.364 9.548 1.00 85.81 226 SER A N 1
ATOM 1685 C CA . SER A 1 226 ? -17.252 15.466 9.295 1.00 85.81 226 SER A CA 1
ATOM 1686 C C . SER A 1 226 ? -16.713 16.034 10.603 1.00 85.81 226 SER A C 1
ATOM 1688 O O . SER A 1 226 ? -17.402 16.035 11.628 1.00 85.81 226 SER A O 1
ATOM 1690 N N . ILE A 1 227 ? -15.477 16.526 10.565 1.00 86.94 227 ILE A N 1
ATOM 1691 C CA . ILE A 1 227 ? -14.876 17.209 11.711 1.00 86.94 227 ILE A CA 1
ATOM 1692 C C . ILE A 1 227 ? -15.720 18.451 12.024 1.00 86.94 227 ILE A C 1
ATOM 1694 O O . ILE A 1 227 ? -16.036 19.240 11.130 1.00 86.94 227 ILE A O 1
ATOM 1698 N N . ILE A 1 228 ? -16.106 18.633 13.288 1.00 83.19 228 ILE A N 1
ATOM 1699 C CA . ILE A 1 228 ? -16.894 19.799 13.705 1.00 83.19 228 ILE A CA 1
ATOM 1700 C C . ILE A 1 228 ? -16.080 21.066 13.420 1.00 83.19 228 ILE A C 1
ATOM 1702 O O . ILE A 1 228 ? -14.963 21.207 13.907 1.00 83.19 228 ILE A O 1
ATOM 1706 N N . GLY A 1 229 ? -16.649 21.983 12.636 1.00 83.94 229 GLY A N 1
ATOM 1707 C CA . GLY A 1 229 ? -15.986 23.227 12.235 1.00 83.94 229 GLY A CA 1
ATOM 1708 C C . GLY A 1 229 ? -15.099 23.121 10.990 1.00 83.94 229 GLY A C 1
ATOM 1709 O O . GLY A 1 229 ? -14.559 24.143 10.576 1.00 83.94 229 GLY A O 1
ATOM 1710 N N . SER A 1 230 ? -14.975 21.938 10.374 1.00 87.75 230 SER A N 1
ATOM 1711 C CA . SER A 1 230 ? -14.339 21.808 9.053 1.00 87.75 230 SER A CA 1
ATOM 1712 C C . SER A 1 230 ? -15.174 22.471 7.958 1.00 87.75 230 SER A C 1
ATOM 1714 O O . SER A 1 230 ? -16.398 22.607 8.070 1.00 87.75 230 SER A O 1
ATOM 1716 N N . VAL A 1 231 ? -14.504 22.884 6.882 1.00 89.56 231 VAL A N 1
ATOM 1717 C CA . VAL A 1 231 ? -15.166 23.424 5.693 1.00 89.56 231 VAL A CA 1
ATOM 1718 C C . VAL A 1 231 ? -15.961 22.290 5.031 1.00 89.56 231 VAL A C 1
ATOM 1720 O O . VAL A 1 231 ? -15.371 21.281 4.644 1.00 89.56 231 VAL A O 1
ATOM 1723 N N . PRO A 1 232 ? -17.290 22.419 4.846 1.00 79.06 232 PRO A N 1
ATOM 1724 C CA . PRO A 1 232 ? -18.106 21.324 4.314 1.00 79.06 232 PRO A CA 1
ATOM 1725 C C . PRO A 1 232 ? -17.673 20.823 2.929 1.00 79.06 232 PRO A C 1
ATOM 1727 O O . PRO A 1 232 ? -17.867 19.650 2.619 1.00 79.06 232 PRO A O 1
ATOM 1730 N N . GLY A 1 233 ? -17.083 21.701 2.109 1.00 84.75 233 GLY A N 1
ATOM 1731 C CA . GLY A 1 233 ? -16.572 21.362 0.778 1.00 84.75 233 GLY A CA 1
ATOM 1732 C C . GLY A 1 233 ? -15.351 20.439 0.790 1.00 84.75 233 GLY A C 1
ATOM 1733 O O . GLY A 1 233 ? -15.155 19.699 -0.170 1.00 84.75 233 GLY A O 1
ATOM 1734 N N . ASP A 1 234 ? -14.591 20.422 1.886 1.00 87.75 234 ASP A N 1
ATOM 1735 C CA . ASP A 1 234 ? -13.344 19.656 1.988 1.00 87.75 234 ASP A CA 1
ATOM 1736 C C . ASP A 1 234 ? -13.595 18.210 2.450 1.00 87.75 234 ASP A C 1
ATOM 1738 O O . ASP A 1 234 ? -12.724 17.349 2.334 1.00 87.75 234 ASP A O 1
ATOM 1742 N N . ASN A 1 235 ? -14.812 17.919 2.939 1.00 87.44 235 ASN A N 1
ATOM 1743 C CA . ASN A 1 235 ? -15.248 16.599 3.412 1.00 87.44 235 ASN A CA 1
ATOM 1744 C C . ASN A 1 235 ? -14.253 15.949 4.397 1.00 87.44 235 ASN A C 1
ATOM 1746 O O . ASN A 1 235 ? -14.029 14.736 4.377 1.00 87.44 235 ASN A O 1
ATOM 1750 N N . GLU A 1 236 ? -13.652 16.760 5.268 1.00 91.00 236 GLU A N 1
ATOM 1751 C CA . GLU A 1 236 ? -12.641 16.303 6.216 1.00 91.00 236 GLU A CA 1
ATOM 1752 C C . GLU A 1 236 ? -13.242 15.381 7.279 1.00 91.00 236 GLU A C 1
ATOM 1754 O O . GLU A 1 236 ? -14.280 15.674 7.881 1.00 91.00 236 GLU A O 1
ATOM 1759 N N . ARG A 1 237 ? -12.556 14.265 7.544 1.00 92.06 237 ARG A N 1
ATOM 1760 C CA . ARG A 1 237 ? -12.954 13.242 8.518 1.00 92.06 237 ARG A CA 1
ATOM 1761 C C . ARG A 1 237 ? -11.828 12.976 9.502 1.00 92.06 237 ARG A C 1
ATOM 1763 O O . ARG A 1 237 ? -10.661 12.941 9.116 1.00 92.06 237 ARG A O 1
ATOM 1770 N N . VAL A 1 238 ? -12.184 12.703 10.758 1.00 93.44 238 VAL A N 1
ATOM 1771 C CA . VAL A 1 238 ? -11.214 12.192 11.736 1.00 93.44 238 VAL A CA 1
ATOM 1772 C C . VAL A 1 238 ? -10.774 10.800 11.296 1.00 93.44 238 VAL A C 1
ATOM 1774 O O . VAL A 1 238 ? -11.611 9.934 11.036 1.00 93.44 238 VAL A O 1
ATOM 1777 N N . GLY A 1 239 ? -9.469 10.561 11.234 1.00 95.00 239 GLY A N 1
ATOM 1778 C CA . GLY A 1 239 ? -8.941 9.242 10.928 1.00 95.00 239 GLY A CA 1
ATOM 1779 C C . GLY A 1 239 ? -7.508 9.057 11.398 1.00 95.00 239 GLY A C 1
ATOM 1780 O O . GLY A 1 239 ? -6.718 9.995 11.418 1.00 95.00 239 GLY A O 1
ATOM 1781 N N . GLU A 1 240 ? -7.159 7.824 11.749 1.00 96.62 240 GLU A N 1
ATOM 1782 C CA . GLU A 1 240 ? -5.819 7.468 12.215 1.00 96.62 240 GLU A CA 1
ATOM 1783 C C . GLU A 1 240 ? -5.398 6.109 11.647 1.00 96.62 240 GLU A C 1
ATOM 1785 O O . GLU A 1 240 ? -6.189 5.169 11.568 1.00 96.62 240 GLU A O 1
ATOM 1790 N N . SER A 1 241 ? -4.128 5.999 11.249 1.00 97.19 241 SER A N 1
ATOM 1791 C CA . SER A 1 241 ? -3.512 4.716 10.907 1.00 97.19 241 SER A CA 1
ATOM 1792 C C . SER A 1 241 ? -2.871 4.075 12.131 1.00 97.19 241 SER A C 1
ATOM 1794 O O . SER A 1 241 ? -2.163 4.732 12.901 1.00 97.19 241 SER A O 1
ATOM 1796 N N . PHE A 1 242 ? -3.035 2.765 12.260 1.00 96.69 242 PHE A N 1
ATOM 1797 C CA . PHE A 1 242 ? -2.451 1.971 13.333 1.00 96.69 242 PHE A CA 1
ATOM 1798 C C . PHE A 1 242 ? -1.800 0.703 12.783 1.00 96.69 242 PHE A C 1
ATOM 1800 O O . PHE A 1 242 ? -2.010 0.310 11.638 1.00 96.69 242 PHE A O 1
ATOM 1807 N N . ARG A 1 243 ? -0.990 0.060 13.622 1.00 97.25 243 ARG A N 1
ATOM 1808 C CA . ARG A 1 243 ? -0.429 -1.264 13.354 1.00 97.25 243 ARG A CA 1
ATOM 1809 C C . ARG A 1 243 ? -0.952 -2.246 14.386 1.00 97.25 243 ARG A C 1
ATOM 1811 O O . ARG A 1 243 ? -1.064 -1.880 15.557 1.00 97.25 243 ARG A O 1
ATOM 1818 N N . VAL A 1 244 ? -1.262 -3.461 13.956 1.00 96.19 244 VAL A N 1
ATOM 1819 C CA . VAL A 1 244 ? -1.786 -4.524 14.815 1.00 96.19 244 VAL A CA 1
ATOM 1820 C C . VAL A 1 244 ? -0.659 -5.155 15.630 1.00 96.19 244 VAL A C 1
ATOM 1822 O O . VAL A 1 244 ? 0.321 -5.646 15.067 1.00 96.19 244 VAL A O 1
ATOM 1825 N N . SER A 1 245 ? -0.806 -5.177 16.953 1.00 93.88 245 SER A N 1
ATOM 1826 C CA . SER A 1 245 ? 0.105 -5.861 17.881 1.00 93.88 245 SER A CA 1
ATOM 1827 C C . SER A 1 245 ? -0.381 -7.260 18.251 1.00 93.88 245 SER A C 1
ATOM 1829 O O . SER A 1 245 ? 0.430 -8.169 18.418 1.00 93.88 245 SER A O 1
ATOM 1831 N N . ARG A 1 246 ? -1.699 -7.438 18.357 1.00 93.25 246 ARG A N 1
ATOM 1832 C CA . ARG A 1 246 ? -2.363 -8.687 18.730 1.00 93.25 246 ARG A CA 1
ATOM 1833 C C . ARG A 1 246 ? -3.783 -8.703 18.166 1.00 93.25 246 ARG A C 1
ATOM 1835 O O . ARG A 1 246 ? -4.394 -7.651 17.996 1.00 93.25 246 ARG A O 1
ATOM 1842 N N . VAL A 1 247 ? -4.298 -9.897 17.896 1.00 95.38 247 VAL A N 1
ATOM 1843 C CA . VAL A 1 247 ? -5.685 -10.119 17.478 1.00 95.38 247 VAL A CA 1
ATOM 1844 C C . VAL A 1 247 ? -6.281 -11.198 18.368 1.00 95.38 247 VAL A C 1
ATOM 1846 O O . VAL A 1 247 ? -5.717 -12.286 18.455 1.00 95.38 247 VAL A O 1
ATOM 1849 N N . ASP A 1 248 ? -7.410 -10.885 18.993 1.00 94.62 248 ASP A N 1
ATO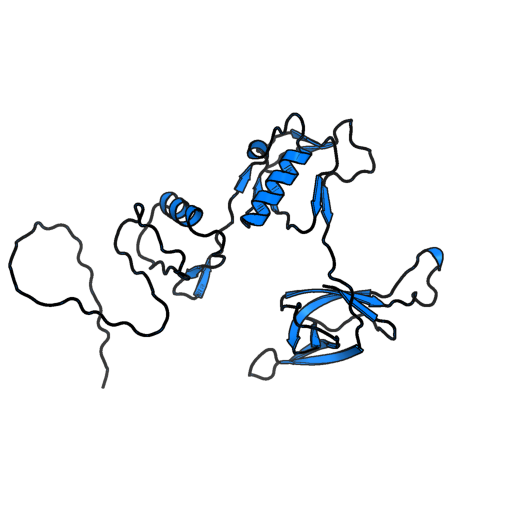M 1850 C CA . ASP A 1 248 ? -8.270 -11.842 19.685 1.00 94.62 248 ASP A CA 1
ATOM 1851 C C . ASP A 1 248 ? -9.641 -11.879 18.978 1.00 94.62 248 ASP A C 1
ATOM 1853 O O . ASP A 1 248 ? -9.920 -11.067 18.088 1.00 94.62 248 ASP A O 1
ATOM 1857 N N . ALA A 1 249 ? -10.505 -12.832 19.334 1.00 93.44 249 ALA A N 1
ATOM 1858 C CA . ALA A 1 249 ? -11.821 -12.984 18.709 1.00 93.44 249 ALA A CA 1
ATOM 1859 C C . ALA A 1 249 ? -12.664 -11.702 18.866 1.00 93.44 249 ALA A C 1
ATOM 1861 O O . ALA A 1 249 ? -13.076 -11.355 19.971 1.00 93.44 249 ALA A O 1
ATOM 1862 N N . GLY A 1 250 ? -12.883 -10.989 17.757 1.00 95.44 250 GLY A N 1
ATOM 1863 C CA . GLY A 1 250 ? -13.604 -9.715 17.712 1.00 95.44 250 GLY A CA 1
ATOM 1864 C C . GLY A 1 250 ? -12.826 -8.494 18.218 1.00 95.44 250 GLY A C 1
ATOM 1865 O O . GLY A 1 250 ? -13.398 -7.412 18.274 1.00 95.44 250 GLY A O 1
ATOM 1866 N N . ILE A 1 251 ? -11.542 -8.618 18.586 1.00 97.25 251 ILE A N 1
ATOM 1867 C CA . ILE A 1 251 ? -10.752 -7.492 19.117 1.00 97.25 251 ILE A CA 1
ATOM 1868 C C . ILE A 1 251 ? -9.404 -7.376 18.406 1.00 97.25 251 ILE A C 1
ATOM 1870 O O . ILE A 1 251 ? -8.613 -8.319 18.355 1.00 97.25 251 ILE A O 1
ATOM 1874 N N . ILE A 1 252 ? -9.115 -6.175 17.911 1.00 97.50 252 ILE A N 1
ATOM 1875 C CA . ILE A 1 252 ? -7.835 -5.799 17.316 1.00 97.50 252 ILE A CA 1
ATOM 1876 C C . ILE A 1 252 ? -7.093 -4.899 18.305 1.00 97.50 252 ILE A C 1
ATOM 1878 O O . ILE A 1 252 ? -7.583 -3.831 18.670 1.00 97.50 252 ILE A O 1
ATOM 1882 N N . TYR A 1 253 ? -5.896 -5.308 18.721 1.00 96.94 253 TYR A N 1
ATOM 1883 C CA . TYR A 1 253 ? -5.033 -4.501 19.579 1.00 96.94 253 TYR A CA 1
ATOM 1884 C C . TYR A 1 253 ? -4.005 -3.752 18.739 1.00 96.94 253 TYR A C 1
ATOM 1886 O O . TYR A 1 253 ? -3.337 -4.330 17.877 1.00 96.94 253 TYR A O 1
ATOM 1894 N N . THR A 1 254 ? -3.843 -2.461 19.004 1.00 97.31 254 THR A N 1
ATOM 1895 C CA . THR A 1 254 ? -2.862 -1.615 18.318 1.00 97.31 254 THR A CA 1
ATOM 1896 C C . THR A 1 254 ? -1.470 -1.727 18.955 1.00 97.31 254 THR A C 1
ATOM 1898 O O . THR A 1 254 ? -1.314 -2.195 20.080 1.00 97.31 254 THR A O 1
ATOM 1901 N N . CYS A 1 255 ? -0.416 -1.292 18.262 1.00 94.62 255 CYS A N 1
ATOM 1902 C CA . CYS A 1 255 ? 0.937 -1.197 18.839 1.00 94.62 255 CYS A CA 1
ATOM 1903 C C . CYS A 1 255 ? 1.135 0.001 19.786 1.00 94.62 255 CYS A C 1
ATOM 1905 O O . CYS A 1 255 ? 2.162 0.077 20.452 1.00 94.62 255 CYS A O 1
ATOM 1907 N N . ARG A 1 256 ? 0.211 0.967 19.788 1.00 94.88 256 ARG A N 1
ATOM 1908 C CA . ARG A 1 256 ? 0.270 2.203 20.581 1.00 94.88 256 ARG A CA 1
ATOM 1909 C C . ARG A 1 256 ? -1.137 2.749 20.814 1.00 94.88 256 ARG A C 1
ATOM 1911 O O . ARG A 1 256 ? -2.007 2.456 19.990 1.00 94.88 256 ARG A O 1
ATOM 1918 N N . PRO A 1 257 ? -1.379 3.565 21.849 1.00 96.19 257 PRO A N 1
ATOM 1919 C CA . PRO A 1 257 ? -2.666 4.230 22.012 1.00 96.19 257 PRO A CA 1
ATOM 1920 C C . PRO A 1 257 ? -2.997 5.075 20.775 1.00 96.19 257 PRO A C 1
ATOM 1922 O O . PRO A 1 257 ? -2.089 5.573 20.095 1.00 96.19 257 PRO A O 1
ATOM 1925 N N . LEU A 1 258 ? -4.289 5.216 20.482 1.00 96.00 258 LEU A N 1
ATOM 1926 C CA . LEU A 1 258 ? -4.756 6.152 19.462 1.00 96.00 258 LEU A CA 1
ATOM 1927 C C . LEU A 1 258 ? -4.561 7.585 19.963 1.00 96.00 258 LEU A C 1
ATOM 1929 O O . LEU A 1 258 ? -4.676 7.852 21.161 1.00 96.00 258 LEU A O 1
ATOM 1933 N N . ARG A 1 259 ? -4.220 8.484 19.045 1.00 95.19 259 ARG A N 1
ATOM 1934 C CA . ARG A 1 259 ? -4.072 9.920 19.305 1.00 95.19 259 ARG A CA 1
ATOM 1935 C C . ARG A 1 259 ? -5.405 10.635 19.171 1.00 95.19 259 ARG A C 1
ATOM 1937 O O . ARG A 1 259 ? -5.674 11.562 19.927 1.00 95.19 259 ARG A O 1
ATOM 1944 N N . GLU A 1 260 ? -6.214 10.187 18.218 1.00 93.50 260 GLU A N 1
ATOM 1945 C CA . GLU A 1 260 ? -7.510 10.783 17.943 1.00 93.50 260 GLU A CA 1
ATOM 1946 C C . GLU A 1 260 ? -8.606 10.176 18.815 1.00 93.50 260 GLU A C 1
ATOM 1948 O O . GLU A 1 260 ? -8.604 8.985 19.139 1.00 93.50 260 GLU A O 1
ATOM 1953 N N . THR A 1 261 ? -9.578 11.013 19.175 1.00 90.12 261 THR A N 1
ATOM 1954 C CA . THR A 1 261 ? -10.783 10.568 19.876 1.00 90.12 261 THR A CA 1
ATOM 1955 C C . THR A 1 261 ? -11.896 10.339 18.868 1.00 90.12 261 THR A C 1
ATOM 1957 O O . THR A 1 261 ? -12.311 11.253 18.159 1.00 90.12 261 THR A O 1
ATOM 1960 N N . PHE A 1 262 ? -12.411 9.115 18.834 1.00 90.88 262 PHE A N 1
ATOM 1961 C CA . PHE A 1 262 ? -13.501 8.725 17.953 1.00 90.88 262 PHE A CA 1
ATOM 1962 C C . PHE A 1 262 ? -14.786 8.555 18.767 1.00 90.88 262 PHE A C 1
ATOM 1964 O O . PHE A 1 262 ? -14.786 7.849 19.773 1.00 90.88 262 PHE A O 1
ATOM 1971 N N . THR A 1 263 ? -15.879 9.198 18.348 1.00 80.56 263 THR A N 1
ATOM 1972 C CA . THR A 1 263 ? -17.125 9.233 19.135 1.00 80.56 263 THR A CA 1
ATOM 1973 C C . THR A 1 263 ? -18.239 8.366 18.556 1.00 80.56 263 THR A C 1
ATOM 1975 O O . THR A 1 263 ? -18.856 7.607 19.294 1.00 80.56 263 THR A O 1
ATOM 1978 N N . THR A 1 264 ? -18.522 8.458 17.253 1.00 86.44 264 THR A N 1
ATOM 1979 C CA . THR A 1 264 ? -19.637 7.743 16.602 1.00 86.44 264 THR A CA 1
ATOM 1980 C C . THR A 1 264 ? -19.306 7.378 15.152 1.00 86.44 264 THR A C 1
ATOM 1982 O O . THR A 1 264 ? -18.414 7.977 14.553 1.00 86.44 264 THR A O 1
ATOM 1985 N N . ASN A 1 265 ? -20.031 6.394 14.602 1.00 92.12 265 ASN A N 1
ATOM 1986 C CA . ASN A 1 265 ? -19.971 5.954 13.199 1.00 92.12 265 ASN A CA 1
ATOM 1987 C C . ASN A 1 265 ? -18.544 5.700 12.692 1.00 92.12 265 ASN A C 1
ATOM 1989 O O . ASN A 1 265 ? -18.086 6.295 11.719 1.00 92.12 265 ASN A O 1
ATOM 1993 N N . ILE A 1 266 ? -17.815 4.848 13.406 1.00 96.56 266 ILE A N 1
ATOM 1994 C CA . ILE A 1 266 ? -16.408 4.578 13.131 1.00 96.56 266 ILE A CA 1
ATOM 1995 C C . ILE A 1 266 ? -16.318 3.340 12.246 1.00 96.56 266 ILE A C 1
ATOM 1997 O O . ILE A 1 266 ? -16.923 2.307 12.546 1.00 96.56 266 ILE A O 1
ATOM 2001 N N . ARG A 1 267 ? -15.526 3.427 11.181 1.00 96.88 267 ARG A N 1
ATOM 2002 C CA . ARG A 1 267 ? -15.184 2.297 10.322 1.00 96.88 267 ARG A CA 1
ATOM 2003 C C . ARG A 1 267 ? -13.696 2.003 10.396 1.00 96.88 267 ARG A C 1
ATOM 2005 O O . ARG A 1 267 ? -12.875 2.904 10.573 1.00 96.88 267 ARG A O 1
ATOM 2012 N N . VAL A 1 268 ? -13.359 0.729 10.253 1.00 97.38 268 VAL A N 1
ATOM 2013 C CA . VAL A 1 268 ? -11.980 0.258 10.169 1.00 97.38 268 VAL A CA 1
ATOM 2014 C C . VAL A 1 268 ? -11.791 -0.595 8.928 1.00 97.38 268 VAL A C 1
ATOM 2016 O O . VAL A 1 268 ? -12.639 -1.422 8.598 1.00 97.38 268 VAL A O 1
ATOM 2019 N N . ALA A 1 269 ? -10.663 -0.402 8.260 1.00 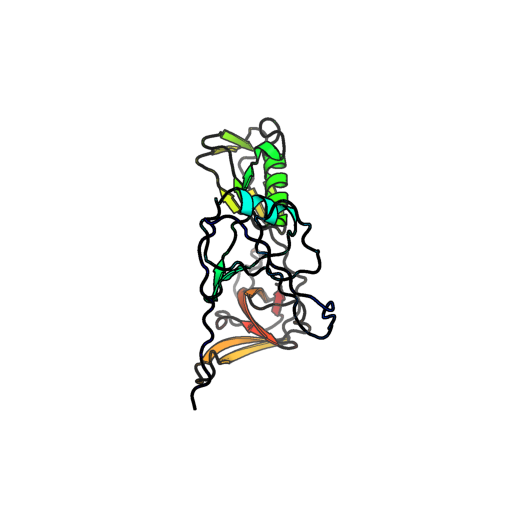97.31 269 ALA A N 1
ATOM 2020 C CA . ALA A 1 269 ? -10.202 -1.253 7.176 1.00 97.31 269 ALA A CA 1
ATOM 2021 C C . ALA A 1 269 ? -8.721 -1.578 7.382 1.00 97.31 269 ALA A C 1
ATOM 2023 O O . ALA A 1 269 ? -7.968 -0.754 7.907 1.00 97.31 269 ALA A O 1
ATOM 2024 N N . ARG A 1 270 ? -8.332 -2.795 7.012 1.00 94.56 270 ARG A N 1
ATOM 2025 C CA . ARG A 1 270 ? -6.937 -3.210 6.846 1.00 94.56 270 ARG A CA 1
ATOM 2026 C C . ARG A 1 270 ? -6.425 -2.724 5.507 1.00 94.56 270 ARG A C 1
ATOM 2028 O O . ARG A 1 270 ? -7.151 -3.025 4.529 1.00 94.56 270 ARG A O 1
#

Sequence (270 aa):
MHEGEKRLYLRTADAPFYEDQGDAAAPVNKSTFGTQYLYSRETASSRAIDSSIKRVLLTEGFPAYYDEVGSVIYNLLPTLTRFMTANGRRFAMSGPEIMVDSCGDVATDFASALEAACTAAWVMNGMVVLKPGATYIANRTVSLHNIGLRLRCNGARILRGPAMLDNESLIILDHDFSAPQAVASIAGTSISLDSTGSTTAVAAISVADSSAWRVGDVGRLVADNSIIGSVPGDNERVGESFRVSRVDAGIIYTCRPLRETFTTNIRVAR

Foldseek 3Di:
DDDDDDDDDDDDPDDDDDDDDDDDDDDDDDDDDDADADDDPDDPDDDQDDPVHLAYADDPDDPDPPPPVVVVVLVHDLPNQWDQHPVRDTDGDAFDEFELVVQDPQAVASLNSVLRSQVVCQSSVHAYEYDACAEGEHLEENEAEQGDHHYHDNNYHYHYDPNYDPPHDNYHYYYDWDDKFWWPDKDWDWDAPDPVRDIAIKIKTFTPACPVPDAFDKKKKWACDADVPDDVVVSHIDMDIFGFHDDDGRITITPHYDPDDDDDRMIMTD

Secondary structure (DSSP, 8-state):
-PPPP-PPPPPP--S-----------------SS-PPP---S--SS----TT-----PPS-----HHHHHHHHHTT-TT---EE-TTS-EE-PPPPEEEGGGSS-HHHHHHHHHHHHHHHHHHTT-EEEPPTT-EEEESS-EEEES----EE-TT-EEEEPTTS-TTS-SEEEE-PPPPPEEEEEEEEEEEE-STT--EEEEEEEEES--TT--TT-EEEEEEEEEPTTS-GGGT-EEEEEEEEEEEETTEEEESS--SS---SSEEEE-

Radius of gyration: 28.3 Å; chains: 1; bounding box: 65×84×65 Å

pLDDT: mean 72.39, std 28.75, range [22.47, 97.75]